Protein AF-A0A6G2V1S1-F1 (afdb_monomer)

Secondary structure (DSSP, 8-state):
---------PPPPPP------SSPPPP-PPS-----PPPS-----------------PPPPPSSS-HHHHHHHHGGGGG---SSPPSEEEE-HHHHHHHHHHTTT-----EEEE-TT--EEEEEEE-SGGGGGGHHHHHHHHHHHHHTT-SSEEEEEEEEE-TTSSEEEESSSSTTTS--EEGGGG--TTS-EEEEEE--S-SHHHHTTHHHHHHHHHHTTS-EEEE--S-GGGGGGSSS-EEEEEEEEPPSTTTTTPEEEE-STT-S-SSTT-EEEEEE-SSHHHHHHHHHHHHT-S-SEEEEEEEEE-TTPPPPPPPPTT----TTS--

Structure (mmCIF, N/CA/C/O backbone):
data_AF-A0A6G2V1S1-F1
#
_entry.id   AF-A0A6G2V1S1-F1
#
loop_
_atom_site.group_PDB
_atom_site.id
_atom_site.type_symbol
_atom_site.label_atom_id
_atom_site.label_alt_id
_atom_site.label_comp_id
_atom_site.label_asym_id
_atom_site.label_entity_id
_atom_site.label_seq_id
_atom_site.pdbx_PDB_ins_code
_atom_site.Cartn_x
_atom_site.Cartn_y
_atom_site.Cartn_z
_atom_site.occupancy
_atom_site.B_iso_or_equiv
_atom_site.auth_seq_id
_atom_site.auth_comp_id
_atom_site.auth_asym_id
_atom_site.auth_atom_id
_atom_site.pdbx_PDB_model_num
ATOM 1 N N . ASP A 1 1 ? 59.165 28.048 -35.960 1.00 33.75 1 ASP A N 1
ATOM 2 C CA . ASP A 1 1 ? 58.403 29.102 -36.643 1.00 33.75 1 ASP A CA 1
ATOM 3 C C . ASP A 1 1 ? 57.848 28.573 -37.958 1.00 33.75 1 ASP A C 1
ATOM 5 O O . ASP A 1 1 ? 58.555 27.780 -38.574 1.00 33.75 1 ASP A O 1
ATOM 9 N N . PRO A 1 2 ? 56.585 28.903 -38.292 1.00 50.34 2 PRO A N 1
ATOM 10 C CA . PRO A 1 2 ? 55.653 28.176 -39.179 1.00 50.34 2 PRO A CA 1
ATOM 11 C C . PRO A 1 2 ? 55.695 28.744 -40.622 1.00 50.34 2 PRO A C 1
ATOM 13 O O . PRO A 1 2 ? 56.451 29.680 -40.853 1.00 50.34 2 PRO A O 1
ATOM 16 N N . ASP A 1 3 ? 55.036 28.276 -41.690 1.00 41.31 3 ASP A N 1
ATOM 17 C CA . ASP A 1 3 ? 53.752 27.600 -42.011 1.00 41.31 3 ASP A CA 1
ATOM 18 C C . ASP A 1 3 ? 53.895 27.048 -43.477 1.00 41.31 3 ASP A C 1
ATOM 20 O O . ASP A 1 3 ? 54.801 27.540 -44.166 1.00 41.31 3 ASP A O 1
ATOM 24 N N . PRO A 1 4 ? 53.121 26.064 -44.013 1.00 44.97 4 PRO A N 1
ATOM 25 C CA . PRO A 1 4 ? 51.786 26.377 -44.560 1.00 44.97 4 PRO A CA 1
ATOM 26 C C . PRO A 1 4 ? 50.721 25.245 -44.493 1.00 44.97 4 PRO A C 1
ATOM 28 O O . PRO A 1 4 ? 50.943 24.103 -44.893 1.00 44.97 4 PRO A O 1
ATOM 31 N N . ASP A 1 5 ? 49.508 25.639 -44.107 1.00 43.47 5 ASP A N 1
ATOM 32 C CA . ASP A 1 5 ? 48.241 25.379 -44.821 1.00 43.47 5 ASP A CA 1
ATOM 33 C C . ASP A 1 5 ? 47.748 23.914 -44.950 1.00 43.47 5 ASP A C 1
ATOM 35 O O . ASP A 1 5 ? 47.747 23.290 -46.015 1.00 43.47 5 ASP A O 1
ATOM 39 N N . ALA A 1 6 ? 47.228 23.374 -43.841 1.00 40.34 6 ALA A N 1
ATOM 40 C CA . ALA A 1 6 ? 46.410 22.162 -43.832 1.00 40.34 6 ALA A CA 1
ATOM 41 C C . ALA A 1 6 ? 44.916 22.514 -43.959 1.00 40.34 6 ALA A C 1
ATOM 43 O O . ALA A 1 6 ? 44.256 22.868 -42.978 1.00 40.34 6 ALA A O 1
ATOM 44 N N . ARG A 1 7 ? 44.362 22.352 -45.167 1.00 41.25 7 ARG A N 1
ATOM 45 C CA . ARG A 1 7 ? 42.911 22.316 -45.404 1.00 41.25 7 ARG A CA 1
ATOM 46 C C . ARG A 1 7 ? 42.300 21.150 -44.626 1.00 41.25 7 ARG A C 1
ATOM 48 O O . ARG A 1 7 ? 42.546 19.990 -44.945 1.00 41.25 7 ARG A O 1
ATOM 55 N N . ARG A 1 8 ? 41.494 21.458 -43.612 1.00 38.97 8 ARG A N 1
ATOM 56 C CA . ARG A 1 8 ? 40.547 20.511 -43.017 1.00 38.97 8 ARG A CA 1
ATOM 57 C C . ARG A 1 8 ? 39.259 20.558 -43.829 1.00 38.97 8 ARG A C 1
ATOM 59 O O . ARG A 1 8 ? 38.572 21.573 -43.827 1.00 38.97 8 ARG A O 1
ATOM 66 N N . GLU A 1 9 ? 38.956 19.466 -44.517 1.00 36.38 9 GLU A N 1
ATOM 67 C CA . GLU A 1 9 ? 37.630 19.201 -45.071 1.00 36.38 9 GLU A CA 1
ATOM 68 C C . GLU A 1 9 ? 36.652 18.962 -43.910 1.00 36.38 9 GLU A C 1
ATOM 70 O O . GLU A 1 9 ? 36.743 17.971 -43.183 1.00 36.38 9 GLU A O 1
ATOM 75 N N . GLU A 1 10 ? 35.738 19.909 -43.705 1.00 35.75 10 GLU A N 1
ATOM 76 C CA . GLU A 1 10 ? 34.576 19.750 -42.835 1.00 35.75 10 GLU A CA 1
ATOM 77 C C . GLU A 1 10 ? 33.620 18.723 -43.451 1.00 35.75 10 GLU A C 1
ATOM 79 O O . GLU A 1 10 ? 33.062 18.915 -44.529 1.00 35.75 10 GLU A O 1
ATOM 84 N N . THR A 1 11 ? 33.430 17.608 -42.750 1.00 38.22 11 THR A N 1
ATOM 85 C CA . THR A 1 11 ? 32.366 16.645 -43.045 1.00 38.22 11 THR A CA 1
ATOM 86 C C . THR A 1 11 ? 31.034 17.228 -42.552 1.00 38.22 11 THR A C 1
ATOM 88 O O . THR A 1 11 ? 30.951 17.564 -41.367 1.00 38.22 11 THR A O 1
ATOM 91 N N . PRO A 1 12 ? 29.987 17.358 -43.388 1.00 40.88 12 PRO A N 1
ATOM 92 C CA . PRO A 1 12 ? 28.704 17.871 -42.927 1.00 40.88 12 PRO A CA 1
ATOM 93 C C . PRO A 1 12 ? 28.013 16.845 -42.018 1.00 40.88 12 PRO A C 1
ATOM 95 O O . PRO A 1 12 ? 27.969 15.648 -42.310 1.00 40.88 12 PRO A O 1
ATOM 98 N N . ALA A 1 13 ? 27.492 17.329 -40.891 1.00 41.75 13 ALA A N 1
ATOM 99 C CA . ALA A 1 13 ? 26.661 16.565 -39.968 1.00 41.75 13 ALA A CA 1
ATOM 100 C C . ALA A 1 13 ? 25.322 16.177 -40.634 1.00 41.75 13 ALA A C 1
ATOM 102 O O . ALA A 1 13 ? 24.828 16.931 -41.474 1.00 41.75 13 ALA A O 1
ATOM 103 N N . PRO A 1 14 ? 24.722 15.025 -40.282 1.00 40.19 14 PRO A N 1
ATOM 104 C CA . PRO A 1 14 ? 23.473 14.586 -40.888 1.00 40.19 14 PRO A CA 1
ATOM 105 C C . PRO A 1 14 ? 22.325 15.506 -40.464 1.00 40.19 14 PRO A C 1
ATOM 107 O O . PRO A 1 14 ? 22.161 15.808 -39.282 1.00 40.19 14 PRO A O 1
ATOM 110 N N . GLU A 1 15 ? 21.551 15.939 -41.456 1.00 39.62 15 GLU A N 1
ATOM 111 C CA . GLU A 1 15 ? 20.370 16.781 -41.307 1.00 39.62 15 GLU A CA 1
ATOM 112 C C . GLU A 1 15 ? 19.328 16.128 -40.387 1.00 39.62 15 GLU A C 1
ATOM 114 O O . GLU A 1 15 ? 19.096 14.915 -40.421 1.00 39.62 15 GLU A O 1
ATOM 119 N N . ASP A 1 16 ? 18.720 16.967 -39.548 1.00 42.69 16 ASP A N 1
ATOM 120 C CA . ASP A 1 16 ? 17.674 16.627 -38.591 1.00 42.69 16 ASP A CA 1
ATOM 121 C C . ASP A 1 16 ? 16.500 15.921 -39.283 1.00 42.69 16 ASP A C 1
ATOM 123 O O . ASP A 1 16 ? 15.632 16.535 -39.904 1.00 42.69 16 ASP A O 1
ATOM 127 N N . GLY A 1 17 ? 16.460 14.598 -39.126 1.00 36.66 17 GLY A N 1
ATOM 128 C CA . GLY A 1 17 ? 15.295 13.787 -39.433 1.00 36.66 17 GLY A CA 1
ATOM 129 C C . GLY A 1 17 ? 14.101 14.254 -38.605 1.00 36.66 17 GLY A C 1
ATOM 130 O O . GLY A 1 17 ? 14.099 14.177 -37.374 1.00 36.66 17 GLY A O 1
ATOM 131 N N . GLU A 1 18 ? 13.088 14.729 -39.319 1.00 44.00 18 GLU A N 1
ATOM 132 C CA . GLU A 1 18 ? 11.760 15.116 -38.865 1.00 44.00 18 GLU A CA 1
ATOM 133 C C . GLU A 1 18 ? 11.218 14.156 -37.787 1.00 44.00 18 GLU A C 1
ATOM 135 O O . GLU A 1 18 ? 10.763 13.040 -38.051 1.00 44.00 18 GLU A O 1
ATOM 140 N N . ARG A 1 19 ? 11.284 14.581 -36.519 1.00 40.25 19 ARG A N 1
ATOM 141 C CA . ARG A 1 19 ? 10.671 13.860 -35.398 1.00 40.25 19 ARG A CA 1
ATOM 142 C C . ARG A 1 19 ? 9.162 14.062 -35.440 1.00 40.25 19 ARG A C 1
ATOM 144 O O . ARG A 1 19 ? 8.625 14.985 -34.827 1.00 40.25 19 ARG A O 1
ATOM 151 N N . ILE A 1 20 ? 8.473 13.161 -36.133 1.00 41.34 20 ILE A N 1
ATOM 152 C CA . ILE A 1 20 ? 7.013 13.071 -36.106 1.00 41.34 20 ILE A CA 1
ATOM 153 C C . ILE A 1 20 ? 6.575 12.763 -34.667 1.00 41.34 20 ILE A C 1
ATOM 155 O O . ILE A 1 20 ? 6.818 11.684 -34.126 1.00 41.34 20 ILE A O 1
ATOM 159 N N . SER A 1 21 ? 5.941 13.743 -34.028 1.00 41.69 21 SER A N 1
ATOM 160 C CA . SER A 1 21 ? 5.408 13.626 -32.671 1.00 41.69 21 SER A CA 1
ATOM 161 C C . SER A 1 21 ? 4.031 12.958 -32.720 1.00 41.69 21 SER A C 1
ATOM 163 O O . SER A 1 21 ? 3.080 13.535 -33.235 1.00 41.69 21 SER A O 1
ATOM 165 N N . LEU A 1 22 ? 3.909 11.742 -32.179 1.00 38.47 22 LEU A N 1
ATOM 166 C CA . LEU A 1 22 ? 2.674 10.937 -32.226 1.00 38.47 22 LEU A CA 1
ATOM 167 C C . LEU A 1 22 ? 1.619 11.304 -31.158 1.00 38.47 22 LEU A C 1
ATOM 169 O O . LEU A 1 22 ? 0.623 10.598 -31.015 1.00 38.47 22 LEU A O 1
ATOM 173 N N . HIS A 1 23 ? 1.791 12.409 -30.421 1.00 35.50 23 HIS A N 1
ATOM 174 C CA . HIS A 1 23 ? 0.818 12.884 -29.428 1.00 35.50 23 HIS A CA 1
ATOM 175 C C . HIS A 1 23 ? 0.698 14.418 -29.440 1.00 35.50 23 HIS A C 1
ATOM 177 O O . HIS A 1 23 ? 1.719 15.098 -29.571 1.00 35.50 23 HIS A O 1
ATOM 183 N N . PRO A 1 24 ? -0.513 14.988 -29.265 1.00 35.56 24 PRO A N 1
ATOM 184 C CA . PRO A 1 24 ? -0.684 16.433 -29.204 1.00 35.56 24 PRO A CA 1
ATOM 185 C C . PRO A 1 24 ? -0.117 16.964 -27.881 1.00 35.56 24 PRO A C 1
ATOM 187 O O . PRO A 1 24 ? -0.567 16.585 -26.800 1.00 35.56 24 PRO A O 1
ATOM 190 N N . VAL A 1 25 ? 0.878 17.846 -27.967 1.00 37.25 25 VAL A N 1
ATOM 191 C CA . VAL A 1 25 ? 1.451 18.556 -26.815 1.00 37.25 25 VAL A CA 1
ATOM 192 C C . VAL A 1 25 ? 0.539 19.742 -26.468 1.00 37.25 25 VAL A C 1
ATOM 194 O O . VAL A 1 25 ? 0.347 20.611 -27.320 1.00 37.25 25 VAL A O 1
ATOM 197 N N . PRO A 1 26 ? -0.021 19.843 -25.247 1.00 42.00 26 PRO A N 1
ATOM 198 C CA . PRO A 1 26 ? -0.739 21.042 -24.824 1.00 42.00 26 PRO A CA 1
ATOM 199 C C . PRO A 1 26 ? 0.244 22.207 -24.653 1.00 42.00 26 PRO A C 1
ATOM 201 O O . PRO A 1 26 ? 1.252 22.080 -23.953 1.00 42.00 26 PRO A O 1
ATOM 204 N N . GLY A 1 27 ? -0.047 23.344 -25.289 1.00 37.09 27 GLY A N 1
ATOM 205 C CA . GLY A 1 27 ? 0.778 24.548 -25.222 1.00 37.09 27 GLY A CA 1
ATOM 206 C C . GLY A 1 27 ? 0.942 25.053 -23.786 1.00 37.09 27 GLY A C 1
ATOM 207 O O . GLY A 1 27 ? -0.028 25.419 -23.129 1.00 37.09 27 GLY A O 1
ATOM 208 N N . ARG A 1 28 ? 2.186 25.084 -23.298 1.00 37.12 28 ARG A N 1
ATOM 209 C CA . ARG A 1 28 ? 2.555 25.777 -22.059 1.00 37.12 28 ARG A CA 1
ATOM 210 C C . ARG A 1 28 ? 2.630 27.278 -22.337 1.00 37.12 28 ARG A C 1
ATOM 212 O O . ARG A 1 28 ? 3.528 27.730 -23.042 1.00 37.12 28 ARG A O 1
ATOM 219 N N . THR A 1 29 ? 1.718 28.047 -21.755 1.00 37.34 29 THR A N 1
ATOM 220 C CA . THR A 1 29 ? 1.853 29.499 -21.600 1.00 37.34 29 THR A CA 1
ATOM 221 C C . THR A 1 29 ? 3.065 29.805 -20.714 1.00 37.34 29 THR A C 1
ATOM 223 O O . THR A 1 29 ? 3.200 29.275 -19.611 1.00 37.34 29 THR A O 1
ATOM 226 N N . ARG A 1 30 ? 3.984 30.640 -21.216 1.00 32.81 30 ARG A N 1
ATOM 227 C CA . ARG A 1 30 ? 5.080 31.220 -20.424 1.00 32.81 30 ARG A CA 1
ATOM 228 C C . ARG A 1 30 ? 4.511 32.295 -19.484 1.00 32.81 30 ARG A C 1
ATOM 230 O O . ARG A 1 30 ? 3.662 33.064 -19.926 1.00 32.81 30 ARG A O 1
ATOM 237 N N . PRO A 1 31 ? 4.975 32.393 -18.228 1.00 33.44 31 PRO A N 1
ATOM 238 C CA . PRO A 1 31 ? 4.603 33.483 -17.337 1.00 33.44 31 PRO A CA 1
ATOM 239 C C . PRO A 1 31 ? 5.474 34.712 -17.626 1.00 33.44 31 PRO A C 1
ATOM 241 O O . PRO A 1 31 ? 6.696 34.643 -17.498 1.00 33.44 31 PRO A O 1
ATOM 244 N N . GLY A 1 32 ? 4.843 35.820 -18.016 1.00 38.88 32 GLY A N 1
ATOM 245 C CA . GLY A 1 32 ? 5.506 37.110 -18.208 1.00 38.88 32 GLY A CA 1
ATOM 246 C C . GLY A 1 32 ? 4.882 37.961 -19.310 1.00 38.88 32 GLY A C 1
ATOM 247 O O . GLY A 1 32 ? 5.537 38.186 -20.317 1.00 38.88 32 GLY A O 1
ATOM 248 N N . ASP A 1 33 ? 3.643 38.418 -19.123 1.00 33.59 33 ASP A N 1
ATOM 249 C CA . ASP A 1 33 ? 3.146 39.656 -19.745 1.00 33.59 33 ASP A CA 1
ATOM 250 C C . ASP A 1 33 ? 1.971 40.192 -18.898 1.00 33.59 33 ASP A C 1
ATOM 252 O O . ASP A 1 33 ? 1.190 39.374 -18.394 1.00 33.59 33 ASP A O 1
ATOM 256 N N . PRO A 1 34 ? 1.875 41.506 -18.620 1.00 41.06 34 PRO A N 1
ATOM 257 C CA . PRO A 1 34 ? 0.991 42.033 -17.595 1.00 41.06 34 PRO A CA 1
ATOM 258 C C . PRO A 1 34 ? -0.460 42.159 -18.070 1.00 41.06 34 PRO A C 1
ATOM 260 O O . PRO A 1 34 ? -0.774 42.522 -19.201 1.00 41.06 34 PRO A O 1
ATOM 263 N N . ASP A 1 35 ? -1.328 41.872 -17.113 1.00 38.28 35 ASP A N 1
ATOM 264 C CA . ASP A 1 35 ? -2.782 41.905 -17.136 1.00 38.28 35 ASP A CA 1
ATOM 265 C C . ASP A 1 35 ? -3.319 43.282 -17.578 1.00 38.28 35 ASP A C 1
ATOM 267 O O . ASP A 1 35 ? -3.090 44.293 -16.912 1.00 38.28 35 ASP A O 1
ATOM 271 N N . THR A 1 36 ? -4.054 43.333 -18.692 1.00 36.25 36 THR A N 1
ATOM 272 C CA . THR A 1 36 ? -4.941 44.463 -19.012 1.00 36.25 36 THR A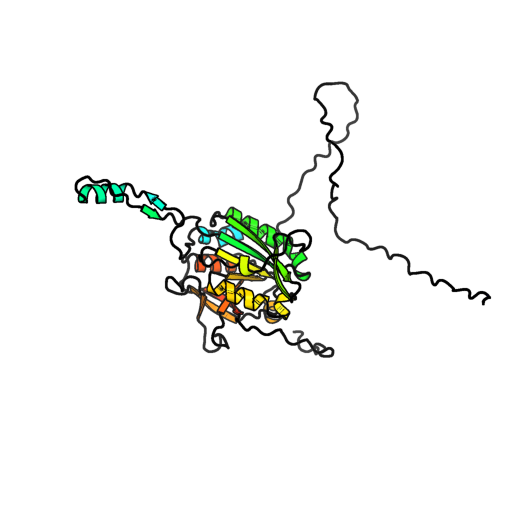 CA 1
ATOM 273 C C . THR A 1 36 ? -6.370 43.942 -19.004 1.00 36.25 36 THR A C 1
ATOM 275 O O . THR A 1 36 ? -6.850 43.373 -19.984 1.00 36.25 36 THR A O 1
ATOM 278 N N . ALA A 1 37 ? -7.050 44.121 -17.875 1.00 45.59 37 ALA A N 1
ATOM 279 C CA . ALA A 1 37 ? -8.487 43.916 -17.776 1.00 45.59 37 ALA A CA 1
ATOM 280 C C . ALA A 1 37 ? -9.226 44.949 -18.651 1.00 45.59 37 ALA A C 1
ATOM 282 O O . ALA A 1 37 ? -8.919 46.140 -18.545 1.00 45.59 37 ALA A O 1
ATOM 283 N N . PRO A 1 38 ? -10.216 44.562 -19.477 1.00 42.12 38 PRO A N 1
ATOM 284 C CA . PRO A 1 38 ? -11.126 45.522 -20.076 1.00 42.12 38 PRO A CA 1
ATOM 285 C C . PRO A 1 38 ? -12.374 45.715 -19.199 1.00 42.12 38 PRO A C 1
ATOM 287 O O . PRO A 1 38 ? -13.086 44.767 -18.863 1.00 42.12 38 PRO A O 1
ATOM 290 N N . ASP A 1 39 ? -12.612 46.978 -18.847 1.00 35.25 39 ASP A N 1
ATOM 291 C CA . ASP A 1 39 ? -13.818 47.537 -18.227 1.00 35.25 39 ASP A CA 1
ATOM 292 C C . ASP A 1 39 ? -15.060 47.352 -19.138 1.00 35.25 39 ASP A C 1
ATOM 294 O O . ASP A 1 39 ? -14.924 47.433 -20.366 1.00 35.25 39 ASP A O 1
ATOM 298 N N . PRO A 1 40 ? -16.279 47.100 -18.614 1.00 46.97 40 PRO A N 1
ATOM 299 C CA . PRO A 1 40 ? -17.420 46.719 -19.428 1.00 46.97 40 PRO A CA 1
ATOM 300 C C . PRO A 1 40 ? -18.368 47.903 -19.639 1.00 46.97 40 PRO A C 1
ATOM 302 O O . PRO A 1 40 ? -19.363 48.008 -18.940 1.00 46.97 40 PRO A O 1
ATOM 305 N N . THR A 1 41 ? -18.144 48.765 -20.633 1.00 45.06 41 THR A N 1
ATOM 306 C CA . THR A 1 41 ? -19.236 49.556 -21.243 1.00 45.06 41 THR A CA 1
ATOM 307 C C . THR A 1 41 ? -18.860 50.033 -22.647 1.00 45.06 41 THR A C 1
ATOM 309 O O . THR A 1 41 ? -17.842 50.684 -22.849 1.00 45.06 41 THR A O 1
ATOM 312 N N . GLY A 1 42 ? -19.705 49.740 -23.642 1.00 33.16 42 GLY A N 1
ATOM 313 C CA . GLY A 1 42 ? -19.542 50.301 -24.986 1.00 33.16 42 GLY A CA 1
ATOM 314 C C . GLY A 1 42 ? -20.167 49.466 -26.095 1.00 33.16 42 GLY A C 1
ATOM 315 O O . GLY A 1 42 ? -19.474 48.792 -26.847 1.00 33.16 42 GLY A O 1
ATOM 316 N N . VAL A 1 43 ? -21.491 49.530 -26.220 1.00 44.91 43 VAL A N 1
ATOM 317 C CA . VAL A 1 43 ? -22.224 49.062 -27.405 1.00 44.91 43 VAL A CA 1
ATOM 318 C C . VAL A 1 43 ? -21.751 49.847 -28.634 1.00 44.91 43 VAL A C 1
ATOM 320 O O . VAL A 1 43 ? -21.740 51.073 -28.569 1.00 44.91 43 VAL A O 1
ATOM 323 N N . ARG A 1 44 ? -21.436 49.168 -29.750 1.00 36.97 44 ARG A N 1
ATOM 324 C CA . ARG A 1 44 ? -21.813 49.564 -31.129 1.00 36.97 44 ARG A CA 1
ATOM 325 C C . ARG A 1 44 ? -21.456 48.480 -32.164 1.00 36.97 44 ARG A C 1
ATOM 327 O O . ARG A 1 44 ? -20.295 48.200 -32.420 1.00 36.97 44 ARG A O 1
ATOM 334 N N . SER A 1 45 ? -22.525 47.927 -32.738 1.00 44.03 45 SER A N 1
ATOM 335 C CA . SER A 1 45 ? -22.736 47.367 -34.083 1.00 44.03 45 SER A CA 1
ATOM 336 C C . SER A 1 45 ? -21.533 47.054 -34.987 1.00 44.03 45 SER A C 1
ATOM 338 O O . SER A 1 45 ? -20.857 47.950 -35.482 1.00 44.03 45 SER A O 1
ATOM 340 N N . GLY A 1 46 ? -21.437 45.779 -35.363 1.00 35.34 46 GLY A N 1
ATOM 341 C CA . GLY A 1 46 ? -20.755 45.288 -36.557 1.00 35.34 46 GLY A CA 1
ATOM 342 C C . GLY A 1 46 ? -21.123 43.822 -36.746 1.00 35.34 46 GLY A C 1
ATOM 343 O O . GLY A 1 46 ? -20.655 42.971 -35.996 1.00 35.34 46 GLY A O 1
ATOM 344 N N . ALA A 1 47 ? -22.039 43.543 -37.672 1.00 47.72 47 ALA A N 1
ATOM 345 C CA . ALA A 1 47 ? -22.447 42.191 -38.010 1.00 47.72 47 ALA A CA 1
ATOM 346 C C . ALA A 1 47 ? -21.260 41.443 -38.623 1.00 47.72 47 ALA A C 1
ATOM 348 O O . ALA A 1 47 ? -20.902 41.677 -39.770 1.00 47.72 47 ALA A O 1
ATOM 349 N N . ASP A 1 48 ? -20.680 40.540 -37.847 1.00 39.47 48 ASP A N 1
ATOM 350 C CA . ASP A 1 48 ? -19.927 39.417 -38.373 1.00 39.47 48 ASP A CA 1
ATOM 351 C C . ASP A 1 48 ? -20.234 38.242 -37.451 1.00 39.47 48 ASP A C 1
ATOM 353 O O . ASP A 1 48 ? -19.877 38.242 -36.270 1.00 39.47 48 ASP A O 1
ATOM 357 N N . ALA A 1 49 ? -20.995 37.275 -37.962 1.00 48.72 49 ALA A N 1
ATOM 358 C CA . ALA A 1 49 ? -21.349 36.057 -37.250 1.00 48.72 49 ALA A CA 1
ATOM 359 C C . ALA A 1 49 ? -20.100 35.174 -37.109 1.00 48.72 49 ALA A C 1
ATOM 361 O O . ALA A 1 49 ? -19.980 34.115 -37.721 1.00 48.72 49 ALA A O 1
ATOM 362 N N . ARG A 1 50 ? -19.138 35.612 -36.294 1.00 48.59 50 ARG A N 1
ATOM 363 C CA . ARG A 1 50 ? -18.085 34.743 -35.785 1.00 48.59 50 ARG A CA 1
ATOM 364 C C . ARG A 1 50 ? -18.757 33.804 -34.805 1.00 48.59 50 ARG A C 1
ATOM 366 O O . ARG A 1 50 ? -19.108 34.206 -33.699 1.00 48.59 50 ARG A O 1
ATOM 373 N N . ALA A 1 51 ? -18.970 32.568 -35.247 1.00 54.09 51 ALA A N 1
ATOM 374 C CA . ALA A 1 51 ? -19.345 31.469 -34.378 1.00 54.09 51 ALA A CA 1
ATOM 375 C C . ALA A 1 51 ? -18.425 31.506 -33.151 1.00 54.09 51 ALA A C 1
ATOM 377 O O . ALA A 1 51 ? -17.221 31.271 -33.258 1.00 54.09 51 ALA A O 1
ATOM 378 N N . ALA A 1 52 ? -18.983 31.894 -32.004 1.00 58.31 52 ALA A N 1
ATOM 379 C CA . ALA A 1 52 ? -18.278 31.870 -30.740 1.00 58.31 52 ALA A CA 1
ATOM 380 C C . ALA A 1 52 ? -17.980 30.400 -30.443 1.00 58.31 52 ALA A C 1
ATOM 382 O O . ALA A 1 52 ? -18.863 29.645 -30.035 1.00 58.31 52 ALA A O 1
ATOM 383 N N . VAL A 1 53 ? -16.753 29.969 -30.737 1.00 55.22 53 VAL A N 1
ATOM 384 C CA . VAL A 1 53 ? -16.285 28.626 -30.407 1.00 55.22 53 VAL A CA 1
ATOM 385 C C . VAL A 1 53 ? -16.150 28.587 -28.894 1.00 55.22 53 VAL A C 1
ATOM 387 O O . VAL A 1 53 ? -15.157 29.038 -28.331 1.00 55.22 53 VAL A O 1
ATOM 390 N N . LEU A 1 54 ? -17.199 28.110 -28.228 1.00 62.25 54 LEU A N 1
ATOM 391 C CA . LEU A 1 54 ? -17.174 27.845 -26.802 1.00 62.25 54 LEU A CA 1
ATOM 392 C C . LEU A 1 54 ? -16.293 26.602 -26.594 1.00 62.25 54 LEU A C 1
ATOM 394 O O . LEU A 1 54 ? -16.648 25.534 -27.102 1.00 62.25 54 LEU A O 1
ATOM 398 N N . PRO A 1 55 ? -15.146 26.697 -25.900 1.00 57.25 55 PRO A N 1
ATOM 399 C CA . PRO A 1 55 ? -14.312 25.534 -25.637 1.00 57.25 55 PRO A CA 1
ATOM 400 C C . PRO A 1 55 ? -15.060 24.591 -24.687 1.00 57.25 55 PRO A C 1
ATOM 402 O O . PRO A 1 55 ? -15.065 24.765 -23.470 1.00 57.25 55 PRO A O 1
ATOM 405 N N . LEU A 1 56 ? -15.730 23.590 -25.256 1.00 54.81 56 LEU A N 1
ATOM 406 C CA . LEU A 1 56 ? -16.341 22.497 -24.514 1.00 54.81 56 LEU A CA 1
ATOM 407 C C . LEU A 1 56 ? -15.245 21.486 -24.175 1.00 54.81 56 LEU A C 1
ATOM 409 O O . LEU A 1 56 ? -14.834 20.684 -25.012 1.00 54.81 56 LEU A O 1
ATOM 413 N N . GLY A 1 57 ? -14.748 21.540 -22.940 1.00 51.53 57 GLY A N 1
ATOM 414 C CA . GLY A 1 57 ? -13.856 20.514 -22.413 1.00 51.53 57 GLY A CA 1
ATOM 415 C C . GLY A 1 57 ? -14.611 19.196 -22.264 1.00 51.53 57 GLY A C 1
ATOM 416 O O . GLY A 1 57 ? -15.351 19.014 -21.300 1.00 51.53 57 GLY A O 1
ATOM 417 N N . VAL A 1 58 ? -14.442 18.280 -23.217 1.00 49.31 58 VAL A N 1
ATOM 418 C CA . VAL A 1 58 ? -14.941 16.907 -23.083 1.00 49.31 58 VAL A CA 1
ATOM 419 C C . VAL A 1 58 ? -14.039 16.183 -22.079 1.00 49.31 58 VAL A C 1
ATOM 421 O O . VAL A 1 58 ? -12.822 16.157 -22.284 1.00 49.31 58 VAL A O 1
ATOM 424 N N . PRO A 1 59 ? -14.585 15.609 -20.990 1.00 57.81 59 PRO A N 1
ATOM 425 C CA . PRO A 1 59 ? -13.793 14.814 -20.064 1.00 57.81 59 PRO A CA 1
ATOM 426 C C . PRO A 1 59 ? -13.084 13.689 -20.820 1.00 57.81 59 PRO A C 1
ATOM 428 O O . PRO A 1 59 ? -13.722 12.939 -21.561 1.00 57.81 59 PRO A O 1
ATOM 431 N N . ALA A 1 60 ? -11.767 13.577 -20.641 1.00 58.97 60 ALA A N 1
ATOM 432 C CA . ALA A 1 60 ? -11.016 12.452 -21.178 1.00 58.97 60 ALA A CA 1
ATOM 433 C C . ALA A 1 60 ? -11.616 11.137 -20.654 1.00 58.97 60 ALA A C 1
ATOM 435 O O . ALA A 1 60 ? -12.041 11.060 -19.497 1.00 58.97 60 ALA A O 1
ATOM 436 N N . ALA A 1 61 ? -11.678 10.118 -21.513 1.00 59.09 61 ALA A N 1
ATOM 437 C CA . ALA A 1 61 ? -12.198 8.815 -21.123 1.00 59.09 61 ALA A CA 1
ATOM 438 C C . ALA A 1 61 ? -11.361 8.241 -19.962 1.00 59.09 61 ALA A C 1
ATOM 440 O O . ALA A 1 61 ? -10.130 8.320 -20.022 1.00 59.09 61 ALA A O 1
ATOM 441 N N . PRO A 1 62 ? -12.001 7.679 -18.919 1.00 61.31 62 PRO A N 1
ATOM 442 C CA . PRO A 1 62 ? -11.281 7.119 -17.785 1.00 61.31 62 PRO A CA 1
ATOM 443 C C . PRO A 1 62 ? -10.422 5.926 -18.221 1.00 61.31 62 PRO A C 1
ATOM 445 O O . PRO A 1 62 ? -10.869 5.081 -18.999 1.00 61.31 62 PRO A O 1
ATOM 448 N N . VAL A 1 63 ? -9.195 5.857 -17.707 1.00 72.31 63 VAL A N 1
ATOM 449 C CA . VAL A 1 63 ? -8.234 4.772 -17.956 1.00 72.31 63 VAL A CA 1
ATOM 450 C C . VAL A 1 63 ? -8.553 3.558 -17.092 1.00 72.31 63 VAL A C 1
ATOM 452 O O . VAL A 1 63 ? -8.385 2.417 -17.530 1.00 72.31 63 VAL A O 1
ATOM 455 N N . LEU A 1 64 ? -9.033 3.778 -15.868 1.00 72.00 64 LEU A N 1
ATOM 456 C CA . LEU A 1 64 ? -9.487 2.702 -15.008 1.00 72.00 64 LEU A CA 1
ATOM 457 C C . LEU A 1 64 ? -10.858 2.184 -15.469 1.00 72.00 64 LEU A C 1
ATOM 459 O O . LEU A 1 64 ? -11.806 2.965 -15.609 1.00 72.00 64 LEU A O 1
ATOM 463 N N . PRO A 1 65 ? -11.013 0.859 -15.639 1.00 66.31 65 PRO A N 1
ATOM 464 C CA . PRO A 1 65 ? -12.309 0.282 -15.949 1.00 66.31 65 PRO A CA 1
ATOM 465 C C . PRO A 1 65 ? -13.273 0.551 -14.785 1.00 66.31 65 PRO A C 1
ATOM 467 O O . PRO A 1 65 ? -12.971 0.262 -13.629 1.00 66.31 65 PRO A O 1
ATOM 470 N N . ALA A 1 66 ? -14.433 1.127 -15.103 1.00 77.12 66 ALA A N 1
ATOM 471 C CA . ALA A 1 66 ? -15.537 1.366 -14.172 1.00 77.12 66 ALA A CA 1
ATOM 472 C C . ALA A 1 66 ? -15.134 2.084 -12.853 1.00 77.12 66 ALA A C 1
ATOM 474 O O . ALA A 1 66 ? -15.206 1.508 -11.762 1.00 77.12 66 ALA A O 1
ATOM 475 N N . PRO A 1 67 ? -14.804 3.392 -12.885 1.00 81.00 67 PRO A N 1
ATOM 476 C CA . PRO A 1 67 ? -14.354 4.142 -11.700 1.00 81.00 67 PRO A CA 1
ATOM 477 C C . PRO A 1 67 ? -15.364 4.147 -10.534 1.00 81.00 67 PRO A C 1
ATOM 479 O O . PRO A 1 67 ? -14.990 4.226 -9.357 1.00 81.00 67 PRO A O 1
ATOM 482 N N . LEU A 1 68 ? -16.663 4.023 -10.830 1.00 86.12 68 LEU A N 1
ATOM 483 C CA . LEU A 1 68 ? -17.710 3.882 -9.812 1.00 86.12 68 LEU A CA 1
ATOM 484 C C . LEU A 1 68 ? -17.634 2.539 -9.076 1.00 86.12 68 LEU A C 1
ATOM 486 O O . LEU A 1 68 ? -17.863 2.496 -7.865 1.00 86.12 68 LEU A O 1
ATOM 490 N N . GLU A 1 69 ? -17.305 1.456 -9.777 1.00 90.06 69 GLU A N 1
ATOM 491 C CA . GLU A 1 69 ? -17.123 0.134 -9.177 1.00 90.06 69 GLU A CA 1
ATOM 492 C C . GLU A 1 69 ? -15.889 0.119 -8.284 1.00 90.06 69 GLU A C 1
ATOM 494 O O . GLU A 1 69 ? -15.978 -0.337 -7.148 1.00 90.06 69 GLU A O 1
ATOM 499 N N . LEU A 1 70 ? -14.790 0.740 -8.720 1.00 90.25 70 LEU A N 1
ATOM 500 C CA . LEU A 1 70 ? -13.592 0.924 -7.895 1.00 90.25 70 LEU A CA 1
ATOM 501 C C . LEU A 1 70 ? -13.873 1.739 -6.625 1.00 90.25 70 LEU A C 1
ATOM 503 O O . LEU A 1 70 ? -13.455 1.370 -5.526 1.00 90.25 70 LEU A O 1
ATOM 507 N N . THR A 1 71 ? -14.652 2.816 -6.743 1.00 92.19 71 THR A N 1
ATOM 508 C CA . THR A 1 71 ? -15.071 3.617 -5.581 1.00 92.19 71 THR A CA 1
ATOM 509 C C . THR A 1 71 ? -15.910 2.783 -4.605 1.00 92.19 71 THR A C 1
ATOM 511 O O . THR A 1 71 ? -15.737 2.875 -3.386 1.00 92.19 71 THR A O 1
ATOM 514 N N . AR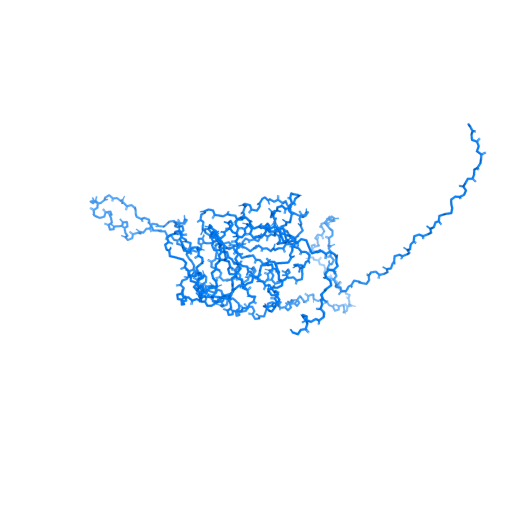G A 1 72 ? -16.824 1.944 -5.113 1.00 92.44 72 ARG A N 1
ATOM 515 C CA . ARG A 1 72 ? -17.622 1.023 -4.284 1.00 92.44 72 ARG A CA 1
ATOM 516 C C . ARG A 1 72 ? -16.752 -0.057 -3.643 1.00 92.44 72 ARG A C 1
ATOM 518 O O . ARG A 1 72 ? -16.928 -0.323 -2.455 1.00 92.44 72 ARG A O 1
ATOM 525 N N . ALA A 1 73 ? -15.804 -0.614 -4.391 1.00 93.44 73 ALA A N 1
ATOM 526 C CA . ALA A 1 73 ? -14.851 -1.617 -3.931 1.00 93.44 73 ALA A CA 1
ATOM 527 C C . ALA A 1 73 ? -14.021 -1.113 -2.745 1.00 93.44 73 ALA A C 1
ATOM 529 O O . ALA A 1 73 ? -13.844 -1.836 -1.770 1.00 93.44 73 ALA A O 1
ATOM 530 N N . LEU A 1 74 ? -13.589 0.149 -2.775 1.00 94.44 74 LEU A N 1
ATOM 531 C CA . LEU A 1 74 ? -12.765 0.750 -1.724 1.00 94.44 74 LEU A CA 1
ATOM 532 C C . LEU A 1 74 ? -13.564 1.342 -0.548 1.00 94.44 74 LEU A C 1
ATOM 534 O O . LEU A 1 74 ? -12.986 1.625 0.503 1.00 94.44 74 LEU A O 1
ATOM 538 N N . ARG A 1 75 ? -14.895 1.474 -0.656 1.00 93.00 75 ARG A N 1
ATOM 539 C CA . ARG A 1 75 ? -15.768 1.993 0.418 1.00 93.00 75 ARG A CA 1
ATOM 540 C C . ARG A 1 75 ? -15.582 1.312 1.790 1.00 93.00 75 ARG A C 1
ATOM 542 O O . ARG A 1 75 ? -15.664 2.030 2.790 1.00 93.00 75 ARG A O 1
ATOM 549 N N . PRO A 1 76 ? -15.308 -0.007 1.907 1.00 92.62 76 PRO A N 1
ATOM 550 C CA . PRO A 1 76 ? -15.037 -0.644 3.197 1.00 92.62 76 PRO A CA 1
ATOM 551 C C . PRO A 1 76 ? -13.928 0.038 4.014 1.00 92.62 76 PRO A C 1
ATOM 553 O O . PRO A 1 76 ? -13.997 0.036 5.243 1.00 92.62 76 PRO A O 1
ATOM 556 N N . LEU A 1 77 ? -12.969 0.717 3.368 1.00 91.19 77 LEU A N 1
ATOM 557 C CA . LEU A 1 77 ? -11.909 1.474 4.047 1.00 91.19 77 LEU A CA 1
ATOM 558 C C . LEU A 1 77 ? -12.435 2.603 4.943 1.00 91.19 77 LEU A C 1
ATOM 560 O O . LEU A 1 77 ? -11.742 3.000 5.869 1.00 91.19 77 LEU A O 1
ATOM 564 N N . GLN A 1 78 ? -13.673 3.078 4.772 1.00 90.50 78 GLN A N 1
ATOM 565 C CA . GLN A 1 78 ? -14.285 4.035 5.711 1.00 90.50 78 GLN A CA 1
ATOM 566 C C . GLN A 1 78 ? -14.390 3.484 7.147 1.00 90.50 78 GLN A C 1
ATOM 568 O O . GLN A 1 78 ? -14.477 4.247 8.115 1.00 90.50 78 GLN A O 1
ATOM 573 N N . ARG A 1 79 ? -14.388 2.152 7.292 1.00 87.94 79 ARG A N 1
ATOM 574 C CA . ARG A 1 79 ? -14.368 1.447 8.579 1.00 87.94 79 ARG A CA 1
ATOM 575 C C . ARG A 1 79 ? -12.955 1.112 9.054 1.00 87.94 79 ARG A C 1
ATOM 577 O O . ARG A 1 79 ? -12.817 0.600 10.159 1.00 87.94 79 ARG A O 1
ATOM 584 N N . TYR A 1 80 ? -11.919 1.425 8.272 1.00 86.38 80 TYR A N 1
ATOM 585 C CA . TYR A 1 80 ? -10.534 1.248 8.692 1.00 86.38 80 TYR A CA 1
ATOM 586 C C . TYR A 1 80 ? -10.248 2.053 9.966 1.00 86.38 80 TYR A C 1
ATOM 588 O O . TYR A 1 80 ? -10.701 3.192 10.157 1.00 86.38 80 TYR A O 1
ATOM 596 N N . ARG A 1 81 ? -9.508 1.419 10.872 1.00 82.38 81 ARG A N 1
ATOM 597 C CA . ARG A 1 81 ? -9.119 1.974 12.163 1.00 82.38 81 ARG A CA 1
ATOM 598 C C . ARG A 1 81 ? -7.624 1.727 12.345 1.00 82.38 81 ARG A C 1
ATOM 600 O O . ARG A 1 81 ? -7.236 0.560 12.435 1.00 82.38 81 ARG A O 1
ATOM 607 N N . PRO A 1 82 ? -6.804 2.793 12.411 1.00 80.50 82 PRO A N 1
ATOM 608 C CA . PRO A 1 82 ? -5.417 2.665 12.822 1.00 80.50 82 PRO A CA 1
ATOM 609 C C . PRO A 1 82 ? -5.325 1.980 14.180 1.00 80.50 82 PRO A C 1
ATOM 611 O O . PRO A 1 82 ? -6.185 2.184 15.044 1.00 80.50 82 PRO A O 1
ATOM 614 N N . VAL A 1 83 ? -4.255 1.216 14.374 1.00 75.69 83 VAL A N 1
ATOM 615 C CA . VAL A 1 83 ? -3.930 0.610 15.672 1.00 75.69 83 VAL A CA 1
ATOM 616 C C . VAL A 1 83 ? -3.742 1.688 16.737 1.00 75.69 83 VAL A C 1
ATOM 618 O O . VAL A 1 83 ? -4.200 1.541 17.870 1.00 75.69 83 VAL A O 1
ATOM 621 N N . SER A 1 84 ? -3.085 2.782 16.364 1.00 77.31 84 SER A N 1
ATOM 622 C CA . SER A 1 84 ? -2.666 3.822 17.295 1.00 77.31 84 SER A CA 1
ATOM 623 C C . SER A 1 84 ? -3.811 4.507 18.027 1.00 77.31 84 SER A C 1
ATOM 625 O O . SER A 1 84 ? -4.966 4.514 17.586 1.00 77.31 84 SER A O 1
ATOM 627 N N . ALA A 1 85 ? -3.466 5.100 19.174 1.00 76.50 85 ALA A N 1
ATOM 628 C CA . ALA A 1 85 ? -4.395 5.867 19.996 1.00 76.50 85 ALA A CA 1
ATOM 629 C C . ALA A 1 85 ? -5.105 6.948 19.157 1.00 76.50 85 ALA A C 1
ATOM 631 O O . ALA A 1 85 ? -4.518 7.448 18.208 1.00 76.50 85 ALA A O 1
ATOM 632 N N . PRO A 1 86 ? -6.351 7.335 19.431 1.00 80.19 86 PRO A N 1
ATOM 633 C CA . PRO A 1 86 ? -7.036 8.3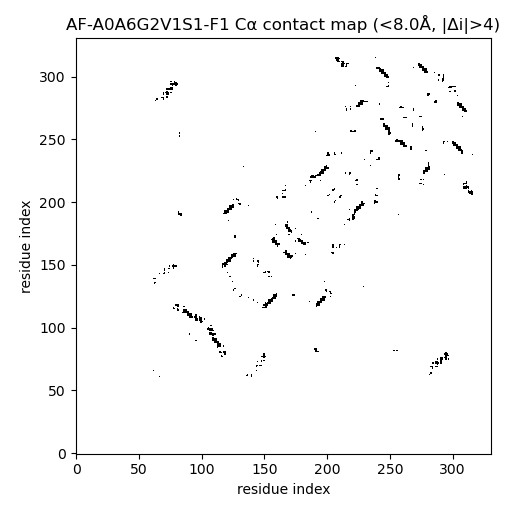32 18.601 1.00 80.19 86 PRO A CA 1
ATOM 634 C C . PRO A 1 86 ? -6.337 9.701 18.672 1.00 80.19 86 PRO A C 1
ATOM 636 O O . PRO A 1 86 ? -5.880 10.079 19.748 1.00 80.19 86 PRO A O 1
ATOM 639 N N . LEU A 1 87 ? -6.220 10.433 17.553 1.00 80.06 87 LEU A N 1
ATOM 640 C CA . LEU A 1 87 ? -5.581 11.769 17.564 1.00 80.06 87 LEU A CA 1
ATOM 641 C C . LEU A 1 87 ? -6.462 12.808 18.245 1.00 80.06 87 LEU A C 1
ATOM 643 O O . LEU A 1 87 ? -5.983 13.667 18.980 1.00 80.06 87 LEU A O 1
ATOM 647 N N . ARG A 1 88 ? -7.760 12.738 17.960 1.00 81.88 88 ARG A N 1
ATOM 648 C CA . ARG A 1 88 ? -8.748 13.640 18.528 1.00 81.88 88 ARG A CA 1
ATOM 649 C C . ARG A 1 88 ? -9.441 12.949 19.687 1.00 81.88 88 ARG A C 1
ATOM 651 O O . ARG A 1 88 ? -9.952 11.838 19.547 1.00 81.88 88 ARG A O 1
ATOM 658 N N . GLN A 1 89 ? -9.516 13.642 20.811 1.00 87.12 89 GLN A N 1
ATOM 659 C CA . GLN A 1 89 ? -10.347 13.256 21.939 1.00 87.12 89 GLN A CA 1
ATOM 660 C C . GLN A 1 89 ? -11.491 14.256 22.084 1.00 87.12 89 GLN A C 1
ATOM 662 O O . GLN A 1 89 ? -11.338 15.440 21.789 1.00 87.12 89 GLN A O 1
ATOM 667 N N . VAL A 1 90 ? -12.660 13.760 22.469 1.00 90.88 90 VAL A N 1
ATOM 668 C CA . VAL A 1 90 ? -13.847 14.569 22.748 1.00 90.88 90 VAL A CA 1
ATOM 669 C C . VAL A 1 90 ? -14.331 14.203 24.141 1.00 90.88 90 VAL A C 1
ATOM 671 O O . VAL A 1 90 ? -14.212 13.043 24.549 1.00 90.88 90 VAL A O 1
ATOM 674 N N . LEU A 1 91 ? -14.834 15.196 24.872 1.00 93.19 91 LEU A N 1
ATOM 675 C CA . LEU A 1 91 ? -15.431 14.982 26.180 1.00 93.19 91 LEU A CA 1
ATOM 676 C C . LEU A 1 91 ? -16.621 14.027 26.033 1.00 93.19 91 LEU A C 1
ATOM 678 O O . LEU A 1 91 ? -17.513 14.236 25.212 1.00 93.19 91 LEU A O 1
ATOM 682 N N . ASP A 1 92 ? -16.603 12.946 26.794 1.00 93.50 92 ASP A N 1
ATOM 683 C CA . ASP A 1 92 ? -17.754 12.080 26.967 1.00 93.50 92 ASP A CA 1
ATOM 684 C C . ASP A 1 92 ? -18.605 12.693 28.075 1.00 93.50 92 ASP A C 1
ATOM 686 O O . ASP A 1 92 ? -18.331 12.510 29.260 1.00 93.50 92 ASP A O 1
ATOM 690 N N . GLU A 1 93 ? -19.574 13.516 27.680 1.00 95.88 93 GLU A N 1
ATOM 691 C CA . GLU A 1 93 ? -20.433 14.262 28.604 1.00 95.88 93 GLU A CA 1
ATOM 692 C C . GLU A 1 93 ? -21.155 13.324 29.576 1.00 95.88 93 GLU A C 1
ATOM 694 O O . GLU A 1 93 ? -21.168 13.577 30.779 1.00 95.88 93 GLU A O 1
ATOM 699 N N . SER A 1 94 ? -21.671 12.195 29.080 1.00 95.69 94 SER A N 1
ATOM 700 C CA . SER A 1 94 ? -22.363 11.198 29.897 1.00 95.69 94 SER A CA 1
ATOM 701 C C . SER A 1 94 ? -21.419 10.538 30.901 1.00 95.69 94 SER A C 1
ATOM 703 O O . SER A 1 94 ? -21.715 10.511 32.094 1.00 95.69 94 SER A O 1
ATOM 705 N N . ALA A 1 95 ? -20.250 10.062 30.460 1.00 94.38 95 ALA A N 1
ATOM 706 C CA . ALA A 1 95 ? -19.280 9.448 31.368 1.00 94.38 95 ALA A CA 1
ATOM 707 C C . ALA A 1 95 ? -18.668 10.462 32.351 1.00 94.38 95 ALA A C 1
ATOM 709 O O . ALA A 1 95 ? -18.338 10.109 33.484 1.00 94.38 95 ALA A O 1
ATOM 710 N N . THR A 1 96 ? -18.539 11.724 31.935 1.00 95.38 96 THR A N 1
ATOM 711 C CA . THR A 1 96 ? -18.112 12.837 32.790 1.00 95.38 96 THR A CA 1
ATOM 712 C C . THR A 1 96 ? -19.142 13.102 33.878 1.00 95.38 96 THR A C 1
ATOM 714 O O . THR A 1 96 ? -18.768 13.166 35.047 1.00 95.38 96 THR A O 1
ATOM 717 N N . ALA A 1 97 ? -20.428 13.207 33.533 1.00 95.06 97 ALA A N 1
ATOM 718 C CA . ALA A 1 97 ? -21.504 13.403 34.502 1.00 95.06 97 ALA A CA 1
ATOM 719 C C . ALA A 1 97 ? -21.552 12.252 35.518 1.00 95.06 97 ALA A C 1
ATOM 721 O O . ALA A 1 97 ? -21.534 12.489 36.724 1.00 95.06 97 ALA A O 1
ATOM 722 N N . GLU A 1 98 ? -21.499 11.010 35.033 1.00 96.31 98 GLU A N 1
ATOM 723 C CA . GLU A 1 98 ? -21.483 9.796 35.853 1.00 96.31 98 GLU A CA 1
ATOM 724 C C . GLU A 1 98 ? -20.291 9.776 36.827 1.00 96.31 98 GLU A C 1
ATOM 726 O O . GLU A 1 98 ? -20.453 9.560 38.030 1.00 96.31 98 GLU A O 1
ATOM 731 N N . ARG A 1 99 ? -19.072 10.032 36.331 1.00 95.00 99 ARG A N 1
ATOM 732 C CA . ARG A 1 99 ? -17.863 10.038 37.165 1.00 95.00 99 ARG A CA 1
ATOM 733 C C . ARG A 1 99 ? -17.879 11.187 38.172 1.00 95.00 99 ARG A C 1
ATOM 735 O O . ARG A 1 99 ? -17.456 10.985 39.307 1.00 95.00 99 ARG A O 1
ATOM 742 N N . SER A 1 100 ? -18.383 12.353 37.778 1.00 95.81 100 SER A N 1
ATOM 743 C CA . SER A 1 100 ? -18.480 13.526 38.653 1.00 95.81 100 SER A CA 1
ATOM 744 C C . SER A 1 100 ? -19.498 13.316 39.775 1.00 95.81 100 SER A C 1
ATOM 746 O O . SER A 1 100 ? -19.225 13.641 40.929 1.00 95.81 100 SER A O 1
ATOM 748 N N . ALA A 1 101 ? -20.642 12.692 39.466 1.00 94.81 101 ALA A N 1
ATOM 749 C CA . ALA A 1 101 ? -21.647 12.320 40.459 1.00 94.81 101 ALA A CA 1
ATOM 750 C C . ALA A 1 101 ? -21.077 11.333 41.492 1.00 94.81 101 ALA A C 1
ATOM 752 O O . ALA A 1 101 ? -21.226 11.537 42.696 1.00 94.81 101 ALA A O 1
ATOM 753 N N . ARG A 1 102 ? -20.344 10.307 41.036 1.00 94.62 102 ARG A N 1
ATOM 754 C CA . ARG A 1 102 ? -19.669 9.339 41.923 1.00 94.62 102 ARG A CA 1
ATOM 755 C C . ARG A 1 102 ? -18.544 9.959 42.754 1.00 94.62 102 ARG A C 1
ATOM 757 O O . ARG A 1 102 ? -18.259 9.468 43.839 1.00 94.62 102 ARG A O 1
ATOM 764 N N . ALA A 1 103 ? -17.916 11.024 42.261 1.00 91.75 103 ALA A N 1
ATOM 765 C CA . ALA A 1 103 ? -16.855 11.755 42.952 1.00 91.75 103 ALA A CA 1
ATOM 766 C C . ALA A 1 103 ? -17.381 12.829 43.929 1.00 91.75 103 ALA A C 1
ATOM 768 O O . ALA A 1 103 ? -16.619 13.701 44.341 1.00 91.75 103 ALA A O 1
ATOM 769 N N . GLY A 1 104 ? -18.671 12.800 44.289 1.00 91.50 104 GLY A N 1
ATOM 770 C CA . GLY A 1 104 ? -19.245 13.728 45.268 1.00 91.50 104 GLY A CA 1
ATOM 771 C C . GLY A 1 104 ? -19.444 15.152 44.741 1.00 91.50 104 GLY A C 1
ATOM 772 O O . GLY A 1 104 ? -19.400 16.098 45.520 1.00 91.50 104 GLY A O 1
ATOM 773 N N . GLY A 1 105 ? -19.644 15.318 43.427 1.00 86.25 105 GLY A N 1
ATOM 774 C CA . GLY A 1 105 ? -19.912 16.619 42.800 1.00 86.25 105 GLY A CA 1
ATOM 775 C C . GLY A 1 105 ? -18.677 17.340 42.251 1.00 86.25 105 GLY A C 1
ATOM 776 O O . GLY A 1 105 ? -18.810 18.417 41.674 1.00 86.25 105 GLY A O 1
ATOM 777 N N . VAL A 1 106 ? -17.483 16.750 42.367 1.00 94.44 106 VAL A N 1
ATOM 778 C CA . VAL A 1 106 ? -16.275 17.253 41.694 1.00 94.44 106 VAL A CA 1
ATOM 779 C C . VAL A 1 106 ? -16.351 16.922 40.204 1.00 94.44 106 VAL A C 1
ATOM 781 O O . VAL A 1 106 ? -16.530 15.763 39.837 1.00 94.44 106 VAL A O 1
ATOM 784 N N . VAL A 1 107 ? -16.192 17.925 39.334 1.00 93.38 107 VAL A N 1
ATOM 785 C CA . VAL A 1 107 ? -16.211 17.724 37.876 1.00 93.38 107 VAL A CA 1
ATOM 786 C C . VAL A 1 107 ? -14.973 16.940 37.437 1.00 93.38 107 VAL A C 1
ATOM 788 O O . VAL A 1 107 ? -13.853 17.444 37.483 1.00 93.38 107 VAL A O 1
ATOM 791 N N . MET A 1 108 ? -15.186 15.706 36.982 1.00 92.88 108 MET A N 1
ATOM 792 C CA . MET A 1 108 ? -14.144 14.759 36.582 1.00 92.88 108 MET A CA 1
ATOM 793 C C . MET A 1 108 ? -14.290 14.403 35.095 1.00 92.88 108 MET A C 1
ATOM 795 O O . MET A 1 108 ? -14.987 13.436 34.765 1.00 92.88 108 MET A O 1
ATOM 799 N N . PRO A 1 109 ? -13.650 15.161 34.183 1.00 93.56 109 PRO A N 1
ATOM 800 C CA . PRO A 1 109 ? -13.818 14.980 32.747 1.00 93.56 109 PRO A CA 1
ATOM 801 C C . PRO A 1 109 ? -13.322 13.608 32.284 1.00 93.56 109 PRO A C 1
ATOM 803 O O . PRO A 1 109 ? -12.207 13.179 32.593 1.00 93.56 109 PRO A O 1
ATOM 806 N N . VAL A 1 110 ? -14.157 12.921 31.508 1.00 94.56 110 VAL A N 1
ATOM 807 C CA . VAL A 1 110 ? -13.830 11.661 30.839 1.00 94.56 110 VAL A CA 1
ATOM 808 C C . VAL A 1 110 ? -13.772 11.926 29.345 1.00 94.56 110 VAL A C 1
ATOM 810 O O . VAL A 1 110 ? -14.725 12.425 28.760 1.00 94.56 110 VAL A O 1
ATOM 813 N N . PHE A 1 111 ? -12.655 11.585 28.708 1.00 92.25 111 PHE A N 1
ATOM 814 C CA . PHE A 1 111 ? -12.466 11.780 27.275 1.00 92.25 111 PHE A CA 1
ATOM 815 C C . PHE A 1 111 ? -12.555 10.454 26.527 1.00 92.25 111 PHE A C 1
ATOM 817 O O . PHE A 1 111 ? -11.948 9.458 26.925 1.00 92.25 111 PHE A O 1
ATOM 824 N N . ARG A 1 112 ? -13.248 10.462 25.387 1.00 88.69 112 ARG A N 1
ATOM 825 C CA . ARG A 1 112 ? -13.263 9.351 24.431 1.00 88.69 112 ARG A CA 1
ATOM 826 C C . ARG A 1 112 ? -12.578 9.755 23.135 1.00 88.69 112 ARG A C 1
ATOM 828 O O . ARG A 1 112 ? -12.704 10.884 22.663 1.00 88.69 112 ARG A O 1
ATOM 835 N N . GLY A 1 113 ? -11.842 8.827 22.538 1.00 83.50 113 GLY A N 1
ATOM 836 C CA . GLY A 1 113 ? -11.132 9.098 21.295 1.00 83.50 113 GLY A CA 1
ATOM 837 C C . GLY A 1 113 ? -12.011 8.934 20.053 1.00 83.50 113 GLY A C 1
ATOM 838 O O . GLY A 1 113 ? -12.703 7.929 19.889 1.00 83.50 113 GLY A O 1
ATOM 839 N N . VAL A 1 114 ? -11.947 9.905 19.147 1.00 79.88 114 VAL A N 1
ATOM 840 C CA . VAL A 1 114 ? -12.626 9.885 17.850 1.00 79.88 114 VAL A CA 1
ATOM 841 C C . VAL A 1 114 ? -11.683 9.270 16.826 1.00 79.88 114 VAL A C 1
ATOM 843 O O . VAL A 1 114 ? -10.709 9.889 16.429 1.00 79.88 114 VAL A O 1
ATOM 846 N N . ARG A 1 115 ? -11.972 8.038 16.395 1.00 71.00 115 ARG A N 1
ATOM 847 C CA . ARG A 1 115 ? -11.100 7.279 15.473 1.00 71.00 115 ARG A CA 1
ATOM 848 C C . ARG A 1 115 ? -11.396 7.488 13.986 1.00 71.00 115 ARG A C 1
ATOM 850 O O . ARG A 1 115 ? -10.708 6.924 13.134 1.00 71.00 115 ARG A O 1
ATOM 857 N N . ARG A 1 116 ? -12.483 8.184 13.645 1.00 68.38 116 ARG A N 1
ATOM 858 C CA . ARG A 1 116 ? -12.901 8.341 12.246 1.00 68.38 116 ARG A CA 1
ATOM 859 C C . ARG A 1 116 ? -11.980 9.335 11.548 1.00 68.38 116 ARG A C 1
ATOM 861 O O . ARG A 1 116 ? -11.875 10.466 11.998 1.00 68.38 116 ARG A O 1
ATOM 868 N N . GLY A 1 117 ? -11.379 8.910 10.437 1.00 70.00 117 GLY A N 1
ATOM 869 C CA . GLY A 1 117 ? -10.512 9.776 9.642 1.00 70.00 117 GLY A CA 1
ATOM 870 C C . GLY A 1 117 ? -9.169 10.076 10.308 1.00 70.00 117 GLY A C 1
ATOM 871 O O . GLY A 1 117 ? -8.602 11.120 10.040 1.00 70.00 117 GLY A O 1
ATOM 872 N N . ASP A 1 118 ? -8.654 9.192 11.170 1.00 83.12 118 ASP A N 1
ATOM 873 C CA . ASP A 1 118 ? -7.292 9.323 11.721 1.00 83.12 118 ASP A CA 1
ATOM 874 C C . ASP A 1 118 ? -6.215 8.766 10.775 1.00 83.12 118 ASP A C 1
ATOM 876 O O . ASP A 1 118 ? -5.028 9.046 10.945 1.00 83.12 118 ASP A O 1
ATOM 880 N N . ALA A 1 119 ? -6.622 7.940 9.809 1.00 88.44 119 ALA A N 1
ATOM 881 C CA . ALA A 1 119 ? -5.724 7.311 8.855 1.00 88.44 119 ALA A CA 1
ATOM 882 C C . ALA A 1 119 ? -5.368 8.260 7.707 1.00 88.44 119 ALA A C 1
ATOM 884 O O . ALA A 1 119 ? -6.206 9.039 7.256 1.00 88.44 119 ALA A O 1
ATOM 885 N N . VAL A 1 120 ? -4.155 8.133 7.184 1.00 92.44 120 VAL A N 1
ATOM 886 C CA . VAL A 1 120 ? -3.705 8.804 5.956 1.00 92.44 120 VAL A CA 1
ATOM 887 C C . VAL A 1 120 ? -3.427 7.732 4.916 1.00 92.44 120 VAL A C 1
ATOM 889 O O . VAL A 1 120 ? -2.812 6.721 5.249 1.00 92.44 120 VAL A O 1
ATOM 892 N N . VAL A 1 121 ? -3.840 7.940 3.668 1.00 95.19 121 VAL A N 1
ATOM 893 C CA . VAL A 1 121 ? -3.373 7.094 2.565 1.00 95.19 121 VAL A CA 1
ATOM 894 C C . VAL A 1 121 ? -2.211 7.781 1.870 1.00 95.19 121 VAL A C 1
ATOM 896 O O . VAL A 1 121 ? -2.257 8.978 1.594 1.00 95.19 121 VAL A O 1
ATOM 899 N N . GLN A 1 122 ? -1.155 7.025 1.609 1.00 96.31 122 GLN A N 1
ATOM 900 C CA . GLN A 1 122 ? -0.006 7.484 0.856 1.00 96.31 122 GLN A CA 1
ATOM 901 C C . GLN A 1 122 ? 0.092 6.697 -0.445 1.00 96.31 122 GLN A C 1
ATOM 903 O O . GLN A 1 122 ? 0.404 5.510 -0.444 1.00 96.31 122 GLN A O 1
ATOM 908 N N . CYS A 1 123 ? -0.174 7.382 -1.549 1.00 97.44 123 CYS A N 1
ATOM 909 C CA . CYS A 1 123 ? -0.024 6.869 -2.899 1.00 97.44 123 CYS A CA 1
ATOM 910 C C . CYS A 1 123 ? 1.397 7.195 -3.374 1.00 97.44 123 CYS A C 1
ATOM 912 O O . CYS A 1 123 ? 1.776 8.368 -3.444 1.00 97.44 123 CYS A O 1
ATOM 914 N N . VAL A 1 124 ? 2.195 6.165 -3.651 1.00 98.00 124 VAL A N 1
ATOM 915 C CA . VAL A 1 124 ? 3.589 6.301 -4.090 1.00 98.00 124 VAL A CA 1
ATOM 916 C C . VAL A 1 124 ? 3.726 5.706 -5.480 1.00 98.00 124 VAL A C 1
ATOM 918 O O . VAL A 1 124 ? 3.546 4.505 -5.633 1.00 98.00 124 VAL A O 1
ATOM 921 N N . MET A 1 125 ? 4.056 6.506 -6.484 1.00 97.81 125 MET A N 1
ATOM 922 C CA . MET A 1 125 ? 4.283 6.006 -7.840 1.00 97.81 125 MET A CA 1
ATOM 923 C C . MET A 1 125 ? 5.775 5.824 -8.107 1.00 97.81 125 MET A C 1
ATOM 925 O O . MET A 1 125 ? 6.575 6.703 -7.802 1.00 97.81 125 MET A O 1
ATOM 929 N N . ASP A 1 126 ? 6.155 4.679 -8.664 1.00 96.19 126 ASP A N 1
ATOM 930 C CA . ASP A 1 126 ? 7.483 4.472 -9.246 1.00 96.19 126 ASP A CA 1
ATOM 931 C C . ASP A 1 126 ? 7.671 5.420 -10.440 1.00 96.19 126 ASP A C 1
ATOM 933 O O . ASP A 1 126 ? 6.838 5.434 -11.340 1.00 96.19 126 ASP A O 1
ATOM 937 N N . ALA A 1 127 ? 8.733 6.230 -10.437 1.00 94.69 127 ALA A N 1
ATOM 938 C CA . ALA A 1 127 ? 9.011 7.219 -11.480 1.00 94.69 127 ALA A CA 1
ATOM 939 C C . ALA A 1 127 ? 9.977 6.707 -12.568 1.00 94.69 127 ALA A C 1
ATOM 941 O O . ALA A 1 127 ? 10.722 7.475 -13.178 1.00 94.69 127 ALA A O 1
ATOM 942 N N . SER A 1 128 ? 10.018 5.395 -12.803 1.00 92.69 128 SER A N 1
ATOM 943 C CA . SER A 1 128 ? 10.749 4.818 -13.934 1.00 92.69 128 SER A CA 1
ATOM 944 C C . SER A 1 128 ? 10.076 5.121 -15.279 1.00 92.69 128 SER A C 1
ATOM 946 O O . SER A 1 128 ? 8.886 5.405 -15.364 1.00 92.69 128 SER A O 1
ATOM 948 N N . SER A 1 129 ? 10.839 5.054 -16.373 1.00 91.06 129 SER A N 1
ATOM 949 C CA . SER A 1 129 ? 10.343 5.407 -17.712 1.00 91.06 129 SER A CA 1
ATOM 950 C C . SER A 1 129 ? 9.163 4.552 -18.184 1.00 91.06 129 SER A C 1
ATOM 952 O O . SER A 1 129 ? 8.301 5.047 -18.905 1.00 91.06 129 SER A O 1
ATOM 954 N N . SER A 1 130 ? 9.086 3.288 -17.758 1.00 89.62 130 SER A N 1
ATOM 955 C CA . SER A 1 130 ? 7.950 2.403 -18.039 1.00 89.62 130 SER A CA 1
ATOM 956 C C . SER A 1 130 ? 6.671 2.809 -17.303 1.00 89.62 130 SER A C 1
ATOM 958 O O . SER A 1 130 ? 5.591 2.337 -17.657 1.00 89.62 130 SER A O 1
ATOM 960 N N . MET A 1 131 ? 6.771 3.707 -16.319 1.00 94.31 131 MET A N 1
ATOM 961 C CA . MET A 1 131 ? 5.642 4.160 -15.517 1.00 94.31 131 MET A CA 1
ATOM 962 C C . MET A 1 131 ? 4.894 5.360 -16.096 1.00 94.31 131 MET A C 1
ATOM 964 O O . MET A 1 131 ? 3.736 5.550 -15.739 1.00 94.31 131 MET A O 1
ATOM 968 N N . LEU A 1 132 ? 5.477 6.084 -17.059 1.00 90.81 132 LEU A N 1
ATOM 969 C CA . LEU A 1 132 ? 4.857 7.262 -17.690 1.00 90.81 132 LEU A CA 1
ATOM 970 C C . LEU A 1 132 ? 3.487 6.959 -18.322 1.00 90.81 132 LEU A C 1
ATOM 972 O O . LEU A 1 132 ? 2.559 7.759 -18.248 1.00 90.81 132 LEU A O 1
ATOM 976 N N . VAL A 1 133 ? 3.317 5.771 -18.911 1.00 91.50 133 VAL A N 1
ATOM 977 C CA . VAL A 1 133 ? 2.031 5.360 -19.511 1.00 91.50 133 VAL A CA 1
ATOM 978 C C . VAL A 1 133 ? 0.925 5.136 -18.468 1.00 91.50 133 VAL A C 1
ATOM 980 O O . VAL A 1 133 ? -0.248 5.050 -18.824 1.00 91.50 133 VAL A O 1
ATOM 983 N N . TRP A 1 134 ? 1.283 5.052 -17.183 1.00 92.88 134 TRP A N 1
ATOM 984 C CA . TRP A 1 134 ? 0.373 4.797 -16.066 1.00 92.88 134 TRP A CA 1
ATOM 985 C C . TRP A 1 134 ? 0.059 6.050 -15.234 1.00 92.88 134 TRP A C 1
ATOM 987 O O . TRP A 1 134 ? -0.683 5.940 -14.257 1.00 92.88 134 TRP A O 1
ATOM 997 N N . ASP A 1 135 ? 0.551 7.235 -15.619 1.00 91.06 135 ASP A N 1
ATOM 998 C CA . ASP A 1 135 ? 0.320 8.494 -14.885 1.00 91.06 135 ASP A CA 1
ATOM 999 C C . ASP A 1 135 ? -1.178 8.772 -14.696 1.00 91.06 135 ASP A C 1
ATOM 1001 O O . ASP A 1 135 ? -1.640 9.082 -13.597 1.00 91.06 135 ASP A O 1
ATOM 1005 N N . ARG A 1 136 ? -1.975 8.549 -15.747 1.00 90.94 136 ARG A N 1
ATOM 1006 C CA . ARG A 1 136 ? -3.436 8.710 -15.695 1.00 90.94 136 ARG A CA 1
ATOM 1007 C C . ARG A 1 136 ? -4.113 7.739 -14.733 1.00 90.94 136 ARG A C 1
ATOM 1009 O O . ARG A 1 136 ? -4.981 8.144 -13.965 1.00 90.94 136 ARG A O 1
ATOM 1016 N N . LEU A 1 137 ? -3.687 6.475 -14.725 1.00 92.44 137 LEU A N 1
ATOM 1017 C CA . LEU A 1 137 ? -4.188 5.483 -13.771 1.00 92.44 137 LEU A CA 1
ATOM 1018 C C . LEU A 1 137 ? -3.888 5.922 -12.333 1.00 92.44 137 LEU A C 1
ATOM 1020 O O . LEU A 1 137 ? -4.732 5.781 -11.446 1.00 92.44 137 LEU A O 1
ATOM 1024 N N . PHE A 1 138 ? -2.694 6.468 -12.102 1.00 94.69 138 PHE A N 1
ATOM 1025 C CA . PHE A 1 138 ? -2.301 6.967 -10.794 1.00 94.69 138 PHE A CA 1
ATOM 1026 C C . PHE A 1 138 ? -3.138 8.179 -10.369 1.00 94.69 138 PHE A C 1
ATOM 1028 O O . PHE A 1 138 ? -3.592 8.215 -9.225 1.00 94.69 138 PHE A O 1
ATOM 1035 N N . GLU A 1 139 ? -3.378 9.144 -11.260 1.00 93.44 139 GLU A N 1
ATOM 1036 C CA . GLU A 1 139 ? -4.253 10.301 -11.009 1.00 93.44 139 GLU A CA 1
ATOM 1037 C C . GLU A 1 139 ? -5.678 9.870 -10.634 1.00 93.44 139 GLU A C 1
ATOM 1039 O O . GLU A 1 139 ? -6.227 10.324 -9.627 1.00 93.44 139 GLU A O 1
ATOM 1044 N N . GLU A 1 140 ? -6.274 8.951 -11.395 1.00 93.19 140 GLU A N 1
ATOM 1045 C CA . GLU A 1 140 ? -7.629 8.460 -11.130 1.00 93.19 140 GLU A CA 1
ATOM 1046 C C . GLU A 1 140 ? -7.720 7.705 -9.800 1.00 93.19 140 GLU A C 1
ATOM 1048 O O . GLU A 1 140 ? -8.668 7.897 -9.034 1.00 93.19 140 GLU A O 1
ATOM 1053 N N . LEU A 1 141 ? -6.712 6.895 -9.466 1.00 93.31 141 LEU A N 1
ATOM 1054 C CA . LEU A 1 141 ? -6.653 6.202 -8.180 1.00 93.31 141 LEU A CA 1
ATOM 1055 C C . LEU A 1 141 ? -6.630 7.187 -7.001 1.00 93.31 141 LEU A C 1
ATOM 1057 O O . LEU A 1 141 ? -7.335 6.982 -6.009 1.00 93.31 141 LEU A O 1
ATOM 1061 N N . GLN A 1 142 ? -5.859 8.271 -7.110 1.00 94.00 142 GLN A N 1
ATOM 1062 C CA . GLN A 1 142 ? -5.817 9.324 -6.091 1.00 94.00 142 GLN A CA 1
ATOM 1063 C C . GLN A 1 142 ? -7.189 9.983 -5.917 1.00 94.00 142 GLN A C 1
ATOM 1065 O O . GLN A 1 142 ? -7.648 10.168 -4.786 1.00 94.00 142 GLN A O 1
ATOM 1070 N N . GLN A 1 143 ? -7.875 10.287 -7.024 1.00 93.50 143 GLN A N 1
ATOM 1071 C CA . GLN A 1 143 ? -9.224 10.855 -6.995 1.00 93.50 143 GLN A CA 1
ATOM 1072 C C . GLN A 1 143 ? -10.225 9.901 -6.334 1.00 93.50 143 GLN A C 1
ATOM 1074 O O . GLN A 1 143 ? -11.057 10.338 -5.537 1.00 93.50 143 GLN A O 1
ATOM 1079 N N . ILE A 1 144 ? -10.127 8.596 -6.602 1.00 94.19 144 ILE A N 1
ATOM 1080 C CA . ILE A 1 144 ? -10.971 7.586 -5.955 1.00 94.19 144 ILE A CA 1
ATOM 1081 C C . ILE A 1 144 ? -10.722 7.573 -4.441 1.00 94.19 144 ILE A C 1
ATOM 1083 O O . ILE A 1 144 ? -11.680 7.621 -3.664 1.00 94.19 144 ILE A O 1
ATOM 1087 N N . PHE A 1 145 ? -9.459 7.571 -4.001 1.00 94.44 145 PHE A N 1
ATOM 1088 C CA . PHE A 1 145 ? -9.123 7.619 -2.574 1.00 94.44 145 PHE A CA 1
ATOM 1089 C C . PHE A 1 145 ? -9.606 8.899 -1.882 1.00 94.44 145 PHE A C 1
ATOM 1091 O O . PHE A 1 145 ? -10.093 8.831 -0.750 1.00 94.44 145 PHE A O 1
ATOM 1098 N N . ALA A 1 146 ? -9.531 10.047 -2.556 1.00 93.31 146 ALA A N 1
ATOM 1099 C CA . ALA A 1 146 ? -10.086 11.297 -2.046 1.00 93.31 146 ALA A CA 1
ATOM 1100 C C . ALA A 1 146 ? -11.619 11.219 -1.930 1.00 93.31 146 ALA A C 1
ATOM 1102 O O . ALA A 1 146 ? -12.198 11.588 -0.907 1.00 93.31 146 ALA A O 1
ATOM 1103 N N . ARG A 1 147 ? -12.289 10.659 -2.946 1.00 92.25 147 ARG A N 1
ATOM 1104 C CA . ARG A 1 147 ? -13.754 10.600 -3.033 1.00 92.25 147 ARG A CA 1
ATOM 1105 C C . ARG A 1 147 ? -14.400 9.659 -2.019 1.00 92.25 147 ARG A C 1
ATOM 1107 O O . ARG A 1 147 ? -15.522 9.918 -1.588 1.00 92.25 147 ARG A O 1
ATOM 1114 N N . ILE A 1 148 ? -13.733 8.573 -1.618 1.00 92.31 148 ILE A N 1
ATOM 1115 C CA . ILE A 1 148 ? -1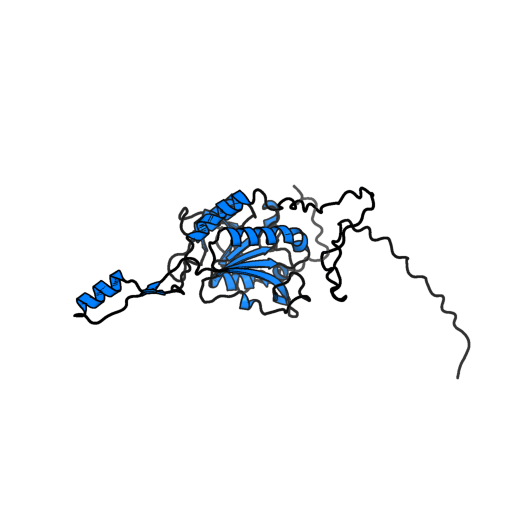4.298 7.664 -0.606 1.00 92.31 148 ILE A CA 1
ATOM 1116 C C . ILE A 1 148 ? -14.348 8.287 0.797 1.00 92.31 148 ILE A C 1
ATOM 1118 O O . ILE A 1 148 ? -15.065 7.759 1.644 1.00 92.31 148 ILE A O 1
ATOM 1122 N N . GLY A 1 149 ? -13.602 9.364 1.079 1.00 88.94 149 GLY A N 1
ATOM 1123 C CA . GLY A 1 149 ? -13.621 10.040 2.386 1.00 88.94 149 GLY A CA 1
ATOM 1124 C C . GLY A 1 149 ? -13.241 9.135 3.569 1.00 88.94 149 GLY A C 1
ATOM 1125 O O . GLY A 1 149 ? -13.716 9.329 4.689 1.00 88.94 149 GLY A O 1
ATOM 1126 N N . ALA A 1 150 ? -12.446 8.090 3.315 1.00 89.56 150 ALA A N 1
ATOM 1127 C CA . ALA A 1 150 ? -11.997 7.135 4.330 1.00 89.56 150 ALA A CA 1
ATOM 1128 C C . ALA A 1 150 ? -10.790 7.646 5.133 1.00 89.56 150 ALA A C 1
ATOM 1130 O O . ALA A 1 150 ? -10.598 7.260 6.288 1.00 89.56 150 ALA A O 1
ATOM 1131 N N . PHE A 1 151 ? -9.992 8.518 4.520 1.00 91.62 151 PHE A N 1
ATOM 1132 C CA . PHE A 1 151 ? -8.730 9.015 5.047 1.00 91.62 151 PHE A CA 1
ATOM 1133 C C . PHE A 1 151 ? -8.832 10.502 5.377 1.00 91.62 151 PHE A C 1
ATOM 1135 O O . PHE A 1 151 ? -9.591 11.235 4.747 1.00 91.62 151 PHE A O 1
ATOM 1142 N N . ARG A 1 152 ? -8.042 10.941 6.358 1.00 90.19 152 ARG A N 1
ATOM 1143 C CA . ARG A 1 152 ? -7.852 12.356 6.698 1.00 90.19 152 ARG A CA 1
ATOM 1144 C C . ARG A 1 152 ? -7.275 13.150 5.536 1.00 90.19 152 ARG A C 1
ATOM 1146 O O . ARG A 1 152 ? -7.572 14.324 5.376 1.00 90.19 152 ARG A O 1
ATOM 1153 N N . ASP A 1 153 ? -6.353 12.503 4.834 1.00 92.25 153 ASP A N 1
ATOM 1154 C CA . ASP A 1 153 ? -5.468 13.097 3.849 1.00 92.25 153 ASP A CA 1
ATOM 1155 C C . ASP A 1 153 ? -5.031 12.015 2.850 1.00 92.25 153 ASP A C 1
ATOM 1157 O O . ASP A 1 153 ? -4.924 10.832 3.208 1.00 92.25 153 ASP A O 1
ATOM 1161 N N . VAL A 1 154 ? -4.787 12.438 1.611 1.00 95.19 154 VAL A N 1
ATOM 1162 C CA . VAL A 1 154 ? -4.320 11.612 0.494 1.00 95.19 154 VAL A CA 1
ATOM 1163 C C . VAL A 1 154 ? -2.986 12.188 0.037 1.00 95.19 154 VAL A C 1
ATOM 1165 O O . VAL A 1 154 ? -2.921 13.218 -0.627 1.00 95.19 154 VAL A O 1
ATOM 1168 N N . GLN A 1 155 ? -1.897 11.527 0.416 1.00 95.88 155 GLN A N 1
ATOM 1169 C CA . GLN A 1 155 ? -0.548 12.004 0.138 1.00 95.88 155 GLN A CA 1
ATOM 1170 C C . GLN A 1 155 ? 0.014 11.362 -1.117 1.00 95.88 155 GLN A C 1
ATOM 1172 O O . GLN A 1 155 ? 0.036 10.143 -1.241 1.00 95.88 155 GLN A O 1
ATOM 1177 N N . ILE A 1 156 ? 0.547 12.196 -2.003 1.00 96.81 156 ILE A N 1
ATOM 1178 C CA . ILE A 1 156 ? 1.081 11.776 -3.297 1.00 96.81 156 ILE A CA 1
ATOM 1179 C C . ILE A 1 156 ? 2.595 11.907 -3.260 1.00 96.81 156 ILE A C 1
ATOM 1181 O O . ILE A 1 156 ? 3.117 12.968 -2.898 1.00 96.81 156 ILE A O 1
ATOM 1185 N N . ARG A 1 157 ? 3.310 10.837 -3.595 1.00 97.38 157 ARG A N 1
ATOM 1186 C CA . ARG A 1 157 ? 4.769 10.846 -3.727 1.00 97.38 157 ARG A CA 1
ATOM 1187 C C . ARG A 1 157 ? 5.192 10.084 -4.972 1.00 97.38 157 ARG A C 1
ATOM 1189 O O . ARG A 1 157 ? 4.512 9.156 -5.392 1.00 97.38 157 ARG A O 1
ATOM 1196 N N . TYR A 1 158 ? 6.350 10.451 -5.492 1.00 97.56 158 TYR A N 1
ATOM 1197 C CA . TYR A 1 158 ? 7.015 9.746 -6.578 1.00 97.56 158 TYR A CA 1
ATOM 1198 C C . TYR A 1 158 ? 8.344 9.203 -6.073 1.00 97.56 158 TYR A C 1
ATOM 1200 O O . TYR A 1 158 ? 9.040 9.886 -5.317 1.00 97.56 158 TYR A O 1
ATOM 1208 N N . LEU A 1 159 ? 8.648 7.963 -6.439 1.00 97.06 159 LEU A N 1
ATOM 1209 C CA . LEU A 1 159 ? 9.827 7.226 -6.019 1.00 97.06 159 LEU A CA 1
ATOM 1210 C C . LEU A 1 159 ? 10.884 7.281 -7.121 1.00 97.06 159 LEU A C 1
ATOM 1212 O O . LEU A 1 159 ? 10.651 6.815 -8.234 1.00 97.06 159 LEU A O 1
ATOM 1216 N N . HIS A 1 160 ? 12.055 7.804 -6.774 1.00 96.19 160 HIS A N 1
ATOM 1217 C CA . HIS A 1 160 ? 13.160 8.079 -7.687 1.00 96.19 160 HIS A CA 1
ATOM 1218 C C . HIS A 1 160 ? 14.429 7.333 -7.262 1.00 96.19 160 HIS A C 1
ATOM 1220 O O . HIS A 1 160 ? 14.663 7.160 -6.057 1.00 96.19 160 HIS A O 1
ATOM 1226 N N . PRO A 1 161 ? 15.287 6.912 -8.208 1.00 94.75 161 PRO A N 1
ATOM 1227 C CA . PRO A 1 161 ? 16.657 6.545 -7.881 1.00 94.75 161 PRO A CA 1
ATOM 1228 C C . PRO A 1 161 ? 17.417 7.789 -7.408 1.00 94.75 161 PRO A C 1
ATOM 1230 O O . PRO A 1 161 ? 17.474 8.802 -8.099 1.00 94.75 161 PRO A O 1
ATOM 1233 N N . GLY A 1 162 ? 17.966 7.718 -6.199 1.00 91.06 162 GLY A N 1
ATOM 1234 C CA . GLY A 1 162 ? 18.856 8.736 -5.660 1.00 91.06 162 GLY A CA 1
ATOM 1235 C C . GLY A 1 162 ? 20.247 8.688 -6.298 1.00 91.06 162 GLY A C 1
ATOM 1236 O O . GLY A 1 162 ? 20.570 7.724 -6.996 1.00 91.06 162 GLY A O 1
ATOM 1237 N N . PRO A 1 163 ? 21.098 9.688 -6.011 1.00 85.94 163 PRO A N 1
ATOM 1238 C CA . PRO A 1 163 ? 22.477 9.726 -6.503 1.00 85.94 163 PRO A CA 1
ATOM 1239 C C . PRO A 1 163 ? 23.286 8.497 -6.060 1.00 85.94 163 PRO A C 1
ATOM 1241 O O . PRO A 1 163 ? 24.046 7.946 -6.848 1.00 85.94 163 PRO A O 1
ATOM 1244 N N . ASP A 1 164 ? 23.031 7.995 -4.849 1.00 85.94 164 ASP A N 1
ATOM 1245 C CA . ASP A 1 164 ? 23.687 6.801 -4.298 1.00 85.94 164 ASP A CA 1
ATOM 1246 C C . ASP A 1 164 ? 23.010 5.483 -4.734 1.00 85.94 164 ASP A C 1
ATOM 1248 O O . ASP A 1 164 ? 23.251 4.421 -4.162 1.00 85.94 164 ASP A O 1
ATOM 1252 N N . GLY A 1 165 ? 22.074 5.537 -5.691 1.00 84.69 165 GLY A N 1
ATOM 1253 C CA . GLY A 1 165 ? 21.275 4.395 -6.158 1.00 84.69 165 GLY A CA 1
ATOM 1254 C C . GLY A 1 165 ? 20.130 3.971 -5.224 1.00 84.69 165 GLY A C 1
ATOM 1255 O O . GLY A 1 165 ? 19.293 3.150 -5.610 1.00 84.69 165 GLY A O 1
ATOM 1256 N N . GLY A 1 166 ? 20.062 4.544 -4.018 1.00 92.44 166 GLY A N 1
ATOM 1257 C CA . GLY A 1 166 ? 18.998 4.319 -3.040 1.00 92.44 166 GLY A CA 1
ATOM 1258 C C . GLY A 1 166 ? 17.648 4.928 -3.428 1.00 92.44 166 GLY A C 1
ATOM 1259 O O . GLY A 1 166 ? 17.514 5.638 -4.420 1.00 92.44 166 GLY A O 1
ATOM 1260 N N . CYS A 1 167 ? 16.620 4.667 -2.623 1.00 96.00 167 CYS A N 1
ATOM 1261 C CA . CYS A 1 167 ? 15.301 5.262 -2.824 1.00 96.00 167 CYS A CA 1
ATOM 1262 C C . CYS A 1 167 ? 15.269 6.715 -2.336 1.00 96.00 167 CYS A C 1
ATOM 1264 O O . CYS A 1 167 ? 15.506 6.990 -1.159 1.00 96.00 167 CYS A O 1
ATOM 1266 N N . THR A 1 168 ? 14.881 7.633 -3.215 1.00 96.88 168 THR A N 1
ATOM 1267 C CA . THR A 1 168 ? 14.511 9.006 -2.856 1.00 96.88 168 THR A CA 1
ATOM 1268 C C . THR A 1 168 ? 13.069 9.279 -3.257 1.00 96.88 168 THR A C 1
ATOM 1270 O O . THR A 1 168 ? 12.483 8.554 -4.060 1.00 96.88 168 THR A O 1
ATOM 1273 N N . VAL A 1 169 ? 12.457 10.291 -2.649 1.00 96.88 169 VAL A N 1
ATOM 1274 C CA . VAL A 1 169 ? 11.053 10.631 -2.879 1.00 96.88 169 VAL A CA 1
ATOM 1275 C C . VAL A 1 169 ? 10.869 12.114 -3.121 1.00 96.88 169 VAL A C 1
ATOM 1277 O O . VAL A 1 169 ? 11.498 12.942 -2.464 1.00 96.88 169 VAL A O 1
ATOM 1280 N N . SER A 1 170 ? 9.950 12.452 -4.016 1.00 96.31 170 SER A N 1
ATOM 1281 C CA . SER A 1 170 ? 9.537 13.832 -4.267 1.00 96.31 170 SER A CA 1
ATOM 1282 C C . SER A 1 170 ? 8.016 13.934 -4.398 1.00 96.31 170 SER A C 1
ATOM 1284 O O . SER A 1 170 ? 7.281 12.953 -4.245 1.00 96.31 170 SER A O 1
ATOM 1286 N N . ARG A 1 171 ? 7.527 15.154 -4.633 1.00 95.12 171 ARG A N 1
ATOM 1287 C CA . ARG A 1 171 ? 6.112 15.433 -4.934 1.00 95.12 171 ARG A CA 1
ATOM 1288 C C . ARG A 1 171 ? 5.826 15.514 -6.438 1.00 95.12 171 ARG A C 1
ATOM 1290 O O . ARG A 1 171 ? 4.705 15.844 -6.800 1.00 95.12 171 ARG A O 1
ATOM 1297 N N . SER A 1 172 ? 6.818 15.240 -7.284 1.00 93.75 172 SER A N 1
ATOM 1298 C CA . SER A 1 172 ? 6.732 15.399 -8.737 1.00 93.75 172 SER A CA 1
ATOM 1299 C C . SER A 1 172 ? 7.232 14.142 -9.461 1.00 93.75 172 SER A C 1
ATOM 1301 O O . SER A 1 172 ? 8.209 13.542 -9.004 1.00 93.75 172 SER A O 1
ATOM 1303 N N . PRO A 1 173 ? 6.615 13.755 -10.592 1.00 91.44 173 PRO A N 1
ATOM 1304 C CA . PRO A 1 173 ? 7.145 12.697 -11.453 1.00 91.44 173 PRO A CA 1
ATOM 1305 C C . PRO A 1 173 ? 8.484 13.088 -12.088 1.00 91.44 173 PRO A C 1
ATOM 1307 O O . PRO A 1 173 ? 9.281 12.222 -12.421 1.00 91.44 173 PRO A O 1
ATOM 1310 N N . ASP A 1 174 ? 8.760 14.387 -12.217 1.00 91.00 174 ASP A N 1
ATOM 1311 C CA . ASP A 1 174 ? 10.066 14.904 -12.616 1.00 91.00 174 ASP A CA 1
ATOM 1312 C C . ASP A 1 174 ? 10.923 15.176 -11.360 1.00 91.00 174 ASP A C 1
ATOM 1314 O O . ASP A 1 174 ? 10.521 16.012 -10.534 1.00 91.00 174 ASP A O 1
ATOM 1318 N N . PRO A 1 175 ? 12.081 14.503 -11.192 1.00 87.88 175 PRO A N 1
ATOM 1319 C CA . PRO A 1 175 ? 12.970 14.694 -10.045 1.00 87.88 175 PRO A CA 1
ATOM 1320 C C . PRO A 1 175 ? 13.623 16.082 -9.998 1.00 87.88 175 PRO A C 1
ATOM 1322 O O . PRO A 1 175 ? 14.105 16.482 -8.942 1.00 87.88 175 PRO A O 1
ATOM 1325 N N . THR A 1 176 ? 13.639 16.826 -11.109 1.00 89.81 176 THR A N 1
ATOM 1326 C CA . THR A 1 176 ? 14.196 18.187 -11.178 1.00 89.81 176 THR A CA 1
ATOM 1327 C C . THR A 1 176 ? 13.175 19.259 -10.797 1.00 89.81 176 THR A C 1
ATOM 1329 O O . THR A 1 176 ? 13.543 20.328 -10.313 1.00 89.81 176 THR A O 1
ATOM 1332 N N . ALA A 1 177 ? 11.881 18.962 -10.941 1.00 92.31 177 ALA A N 1
ATOM 1333 C CA . ALA A 1 177 ? 10.803 19.914 -10.681 1.00 92.31 177 ALA A CA 1
ATOM 1334 C C . ALA A 1 177 ? 10.440 20.054 -9.190 1.00 92.31 177 ALA A C 1
ATOM 1336 O O . ALA A 1 177 ? 9.719 20.977 -8.810 1.00 92.31 177 ALA A O 1
ATOM 1337 N N . ALA A 1 178 ? 10.905 19.146 -8.325 1.00 92.38 178 ALA A N 1
ATOM 1338 C CA . ALA A 1 178 ? 10.682 19.222 -6.884 1.00 92.38 178 ALA A CA 1
ATOM 1339 C C . ALA A 1 178 ? 11.871 18.647 -6.099 1.00 92.38 178 ALA A C 1
ATOM 1341 O O . ALA A 1 178 ? 12.480 17.682 -6.554 1.00 92.38 178 ALA A O 1
ATOM 1342 N N . PRO A 1 179 ? 12.157 19.153 -4.883 1.00 93.31 179 PRO A N 1
ATOM 1343 C CA . PRO A 1 179 ? 13.240 18.627 -4.061 1.00 93.31 179 PRO A CA 1
ATOM 1344 C C . PRO A 1 179 ? 13.109 17.124 -3.791 1.00 93.31 179 PRO A C 1
ATOM 1346 O O . PRO A 1 179 ? 12.035 16.634 -3.419 1.00 93.31 179 PRO A O 1
ATOM 1349 N N . LEU A 1 180 ? 14.231 16.417 -3.928 1.00 94.62 180 LEU A N 1
ATOM 1350 C CA . LEU A 1 180 ? 14.368 15.024 -3.524 1.00 94.62 180 LEU A CA 1
ATOM 1351 C C . LEU A 1 180 ? 14.586 14.933 -2.011 1.00 94.62 180 LEU A C 1
ATOM 1353 O O . LEU A 1 180 ? 15.303 15.727 -1.398 1.00 94.62 180 LEU A O 1
ATOM 1357 N N . HIS A 1 181 ? 13.959 13.941 -1.395 1.00 94.94 181 HIS A N 1
ATOM 1358 C CA . HIS A 1 181 ? 14.079 13.654 0.028 1.00 94.94 181 HIS A CA 1
ATOM 1359 C C . HIS A 1 181 ? 14.369 12.171 0.263 1.00 94.94 181 HIS A C 1
ATOM 1361 O O . HIS A 1 181 ? 14.070 11.337 -0.589 1.00 94.94 181 HIS A O 1
ATOM 1367 N N . SER A 1 182 ? 14.894 11.831 1.446 1.00 94.44 182 SER A N 1
ATOM 1368 C CA . SER A 1 182 ? 15.024 10.426 1.857 1.00 94.44 182 SER A CA 1
ATOM 1369 C C . SER A 1 182 ? 13.662 9.721 1.829 1.00 94.44 182 SER A C 1
ATOM 1371 O O . SER A 1 182 ? 12.650 10.279 2.279 1.00 94.44 182 SER A O 1
ATOM 1373 N N . ALA A 1 183 ? 13.650 8.473 1.352 1.00 94.12 183 ALA A N 1
ATOM 1374 C CA . ALA A 1 183 ? 12.481 7.601 1.406 1.00 94.12 183 ALA A CA 1
ATOM 1375 C C . ALA A 1 183 ? 12.010 7.300 2.842 1.00 94.12 183 ALA A C 1
ATOM 1377 O O . ALA A 1 183 ? 10.858 6.910 3.024 1.00 94.12 183 ALA A O 1
ATOM 1378 N N . ASP A 1 184 ? 12.811 7.592 3.873 1.00 91.62 184 ASP A N 1
ATOM 1379 C CA . ASP A 1 184 ? 12.383 7.503 5.276 1.00 91.62 184 ASP A CA 1
ATOM 1380 C C . ASP A 1 184 ? 11.166 8.382 5.583 1.00 91.62 184 ASP A C 1
ATOM 1382 O O . ASP A 1 184 ? 10.376 8.054 6.465 1.00 91.62 184 ASP A O 1
ATOM 1386 N N . ARG A 1 185 ? 10.923 9.448 4.806 1.00 92.38 185 ARG A N 1
ATOM 1387 C CA . ARG A 1 185 ? 9.699 10.264 4.923 1.00 92.38 185 ARG A CA 1
ATOM 1388 C C . ARG A 1 185 ? 8.412 9.497 4.592 1.00 92.38 185 ARG A C 1
ATOM 1390 O O . ARG A 1 185 ? 7.313 9.956 4.928 1.00 92.38 185 ARG A O 1
ATOM 1397 N N . LEU A 1 186 ? 8.518 8.363 3.899 1.00 92.56 186 LEU A N 1
ATOM 1398 C CA . LEU A 1 186 ? 7.395 7.452 3.672 1.00 92.56 186 LEU A CA 1
ATOM 1399 C C . LEU A 1 186 ? 7.042 6.661 4.941 1.00 92.56 186 LEU A C 1
ATOM 1401 O O . LEU A 1 186 ? 5.895 6.249 5.097 1.00 92.56 186 LEU A O 1
ATOM 1405 N N . SER A 1 187 ? 8.000 6.482 5.853 1.00 89.94 187 SER A N 1
ATOM 1406 C CA . SER A 1 187 ? 7.784 5.761 7.104 1.00 89.94 187 SER A CA 1
ATOM 1407 C C . SER A 1 187 ? 6.932 6.587 8.065 1.00 89.94 187 SER A C 1
ATOM 1409 O O . SER A 1 187 ? 7.104 7.798 8.207 1.00 89.94 187 SER A O 1
ATOM 1411 N N . ASP A 1 188 ? 6.006 5.918 8.744 1.00 84.88 188 ASP A N 1
ATOM 1412 C CA . ASP A 1 188 ? 5.191 6.504 9.801 1.00 84.88 188 ASP A CA 1
ATOM 1413 C C . ASP A 1 188 ? 5.186 5.556 11.007 1.00 84.88 188 ASP A C 1
ATOM 1415 O O . ASP A 1 188 ? 4.415 4.591 11.018 1.00 84.88 188 ASP A O 1
ATOM 1419 N N . PRO A 1 189 ? 6.021 5.806 12.033 1.00 80.88 189 PRO A N 1
ATOM 1420 C CA . PRO A 1 189 ? 6.063 4.958 13.221 1.00 80.88 189 PRO A CA 1
ATOM 1421 C C . PRO A 1 189 ? 4.757 5.021 14.022 1.00 80.88 189 PRO A C 1
ATOM 1423 O O . PRO A 1 189 ? 4.523 4.174 14.878 1.00 80.88 189 PRO A O 1
ATOM 1426 N N . THR A 1 190 ? 3.873 5.987 13.738 1.00 79.62 190 THR A N 1
ATOM 1427 C CA . THR A 1 190 ? 2.548 6.041 14.357 1.00 79.62 190 THR A CA 1
ATOM 1428 C C . THR A 1 190 ? 1.574 5.035 13.748 1.00 79.62 190 THR A C 1
ATOM 1430 O O . THR A 1 190 ? 0.456 4.939 14.238 1.00 79.62 190 THR A O 1
ATOM 1433 N N . GLY A 1 191 ? 1.921 4.297 12.687 1.00 78.06 191 GLY A N 1
ATOM 1434 C CA . GLY A 1 191 ? 1.069 3.238 12.127 1.00 78.06 191 GLY A CA 1
ATOM 1435 C C . GLY A 1 191 ? -0.298 3.717 11.613 1.00 78.06 191 GLY A C 1
ATOM 1436 O O . GLY A 1 191 ? -1.237 2.924 11.499 1.00 78.06 191 GLY A O 1
ATOM 1437 N N . ARG A 1 192 ? -0.459 5.021 11.341 1.00 84.69 192 ARG A N 1
ATOM 1438 C CA . ARG A 1 192 ? -1.711 5.605 10.818 1.00 84.69 192 ARG A CA 1
ATOM 1439 C C . ARG A 1 192 ? -1.754 5.650 9.304 1.00 84.69 192 ARG A C 1
ATOM 1441 O O . ARG A 1 192 ? -2.805 5.940 8.729 1.00 84.69 192 ARG A O 1
ATOM 1448 N N . ARG A 1 193 ? -0.623 5.394 8.664 1.00 89.94 193 ARG A N 1
ATOM 1449 C CA . ARG A 1 193 ? -0.486 5.458 7.221 1.00 89.94 193 ARG A CA 1
ATOM 1450 C C . ARG A 1 193 ? -0.844 4.129 6.567 1.00 89.94 193 ARG A C 1
ATOM 1452 O O . ARG A 1 193 ? -0.429 3.080 7.032 1.00 89.94 193 ARG A O 1
ATOM 1459 N N . VAL A 1 194 ? -1.600 4.175 5.481 1.00 92.69 194 VAL A N 1
ATOM 1460 C CA . VAL A 1 194 ? -1.767 3.050 4.555 1.00 92.69 194 VAL A CA 1
ATOM 1461 C C . VAL A 1 194 ? -1.024 3.418 3.283 1.00 92.69 194 VAL A C 1
ATOM 1463 O O . VAL A 1 194 ? -1.348 4.433 2.670 1.00 92.69 194 VAL A O 1
ATOM 1466 N N . THR A 1 195 ? -0.030 2.627 2.893 1.00 95.56 195 THR A N 1
ATOM 1467 C CA . THR A 1 195 ? 0.789 2.928 1.714 1.00 95.56 195 THR A CA 1
ATOM 1468 C C . THR A 1 195 ? 0.373 2.053 0.541 1.00 95.56 195 THR A C 1
ATOM 1470 O O . THR A 1 195 ? 0.333 0.829 0.646 1.00 95.56 195 THR A O 1
ATOM 1473 N N . VAL A 1 196 ? 0.089 2.683 -0.595 1.00 97.50 196 VAL A N 1
ATOM 1474 C CA . VAL A 1 196 ? -0.177 2.009 -1.868 1.00 97.50 196 VAL A CA 1
ATOM 1475 C C . VAL A 1 196 ? 0.913 2.425 -2.843 1.00 97.50 196 VAL A C 1
ATOM 1477 O O . VAL A 1 196 ? 0.990 3.590 -3.234 1.00 97.50 196 VAL A O 1
ATOM 1480 N N . VAL A 1 197 ? 1.777 1.480 -3.203 1.00 98.19 197 VAL A N 1
ATOM 1481 C CA . VAL A 1 197 ? 2.845 1.687 -4.183 1.00 98.19 197 VAL A CA 1
ATOM 1482 C C . VAL A 1 197 ? 2.333 1.278 -5.557 1.00 98.19 197 VAL A C 1
ATOM 1484 O O . VAL A 1 197 ? 1.922 0.140 -5.731 1.00 98.19 197 VAL A O 1
ATOM 1487 N N . VAL A 1 198 ? 2.357 2.173 -6.537 1.00 98.06 198 VAL A N 1
ATOM 1488 C CA . VAL A 1 198 ? 1.973 1.884 -7.923 1.00 98.06 198 VAL A CA 1
ATOM 1489 C C . VAL A 1 198 ? 3.239 1.682 -8.742 1.00 98.06 198 VAL A C 1
ATOM 1491 O O . VAL A 1 198 ? 4.038 2.607 -8.889 1.00 98.06 198 VAL A O 1
ATOM 1494 N N . SER A 1 199 ? 3.455 0.460 -9.228 1.00 97.62 199 SER A N 1
ATOM 1495 C CA . SER A 1 199 ? 4.665 0.101 -9.970 1.00 97.62 199 SER A CA 1
ATOM 1496 C C . SER A 1 199 ? 4.445 -1.135 -10.836 1.00 97.62 199 SER A C 1
ATOM 1498 O O . SER A 1 199 ? 3.727 -2.054 -10.453 1.00 97.62 199 SER A O 1
ATOM 1500 N N . ASP A 1 200 ? 5.105 -1.180 -11.989 1.00 95.75 200 ASP A N 1
ATOM 1501 C CA . ASP A 1 200 ? 5.237 -2.370 -12.832 1.00 95.75 200 ASP A CA 1
ATOM 1502 C C . ASP A 1 200 ? 6.301 -3.364 -12.318 1.00 95.75 200 ASP A C 1
ATOM 1504 O O . ASP A 1 200 ? 6.506 -4.428 -12.906 1.00 95.75 200 ASP A O 1
ATOM 1508 N N . CYS A 1 201 ? 6.987 -3.008 -11.228 1.00 96.69 201 CYS A N 1
ATOM 1509 C CA . CYS A 1 201 ? 8.057 -3.761 -10.592 1.00 96.69 201 CYS A CA 1
ATOM 1510 C C . CYS A 1 201 ? 9.216 -4.133 -11.531 1.00 96.69 201 CYS A C 1
ATOM 1512 O O . CYS A 1 201 ? 9.879 -5.153 -11.322 1.00 96.69 201 CYS A O 1
ATOM 1514 N N . ALA A 1 202 ? 9.485 -3.331 -12.563 1.00 94.44 202 ALA A N 1
ATOM 1515 C CA . ALA A 1 202 ? 10.563 -3.572 -13.526 1.00 94.44 202 ALA A CA 1
ATOM 1516 C C . ALA A 1 202 ? 11.677 -2.509 -13.491 1.00 94.44 202 ALA A C 1
ATOM 1518 O O . ALA A 1 202 ? 12.778 -2.758 -13.998 1.00 94.44 202 ALA A O 1
ATOM 1519 N N . GLY A 1 203 ? 11.417 -1.357 -12.867 1.00 93.12 203 GLY A N 1
ATOM 1520 C CA . GLY A 1 203 ? 12.322 -0.210 -12.828 1.00 93.12 203 GLY A CA 1
ATOM 1521 C C . GLY A 1 203 ? 13.689 -0.447 -12.151 1.00 93.12 203 GLY A C 1
ATOM 1522 O O . GLY A 1 203 ? 13.930 -1.475 -11.505 1.00 93.12 203 GLY A O 1
ATOM 1523 N N . PRO A 1 204 ? 14.623 0.522 -12.255 1.00 93.75 204 PRO A N 1
ATOM 1524 C CA . PRO A 1 204 ? 15.976 0.416 -11.697 1.00 93.75 204 PRO A CA 1
ATOM 1525 C C . PRO A 1 204 ? 16.017 0.074 -10.204 1.00 93.75 204 PRO A C 1
ATOM 1527 O O . PRO A 1 204 ? 16.792 -0.794 -9.812 1.00 93.75 204 PRO A O 1
ATOM 1530 N N . LEU A 1 205 ? 15.144 0.685 -9.397 1.00 95.81 205 LEU A N 1
ATOM 1531 C CA . LEU A 1 205 ? 15.057 0.448 -7.950 1.00 95.81 205 LEU A CA 1
ATOM 1532 C C . LEU A 1 205 ? 14.672 -0.991 -7.594 1.00 95.81 205 LEU A C 1
ATOM 1534 O O . LEU A 1 205 ? 15.062 -1.501 -6.543 1.00 95.81 205 LEU A O 1
ATOM 1538 N N . TRP A 1 206 ? 13.921 -1.656 -8.469 1.00 96.25 206 TRP A N 1
ATOM 1539 C CA . TRP A 1 206 ? 13.577 -3.061 -8.307 1.00 96.25 206 TRP A CA 1
ATOM 1540 C C . TRP A 1 206 ? 14.714 -3.979 -8.733 1.00 96.25 206 TRP A C 1
ATOM 1542 O O . TRP A 1 206 ? 14.941 -5.012 -8.108 1.00 96.25 206 TRP A O 1
ATOM 1552 N N . ARG A 1 207 ? 15.472 -3.600 -9.770 1.00 94.00 207 ARG A N 1
ATOM 1553 C CA . ARG A 1 207 ? 16.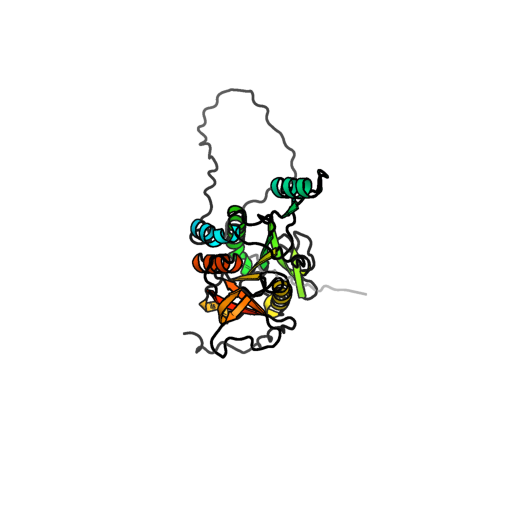668 -4.349 -10.185 1.00 94.00 207 ARG A CA 1
ATOM 1554 C C . ARG A 1 207 ? 17.753 -4.328 -9.113 1.00 94.00 207 ARG A C 1
ATOM 1556 O O . ARG A 1 207 ? 18.402 -5.342 -8.906 1.00 94.00 207 ARG A O 1
ATOM 1563 N N . THR A 1 208 ? 17.934 -3.213 -8.417 1.00 94.94 208 THR A N 1
ATOM 1564 C CA . THR A 1 208 ? 18.931 -3.066 -7.344 1.00 94.94 208 THR A CA 1
ATOM 1565 C C . THR A 1 208 ? 18.448 -3.578 -5.979 1.00 94.94 208 THR A C 1
ATOM 1567 O O . THR A 1 208 ? 19.201 -3.553 -5.005 1.00 94.94 208 THR A O 1
ATOM 1570 N N . GLY A 1 209 ? 17.190 -4.022 -5.874 1.00 95.44 209 GLY A N 1
ATOM 1571 C CA . GLY A 1 209 ? 16.583 -4.482 -4.622 1.00 95.44 209 GLY A CA 1
ATOM 1572 C C . GLY A 1 209 ? 16.256 -3.362 -3.624 1.00 95.44 209 GLY A C 1
ATOM 1573 O O . GLY A 1 209 ? 15.797 -3.642 -2.517 1.00 95.44 209 GLY A O 1
ATOM 1574 N N . HIS A 1 210 ? 16.487 -2.091 -3.971 1.00 96.81 210 HIS A N 1
ATOM 1575 C CA . HIS A 1 210 ? 16.183 -0.956 -3.093 1.00 96.81 210 HIS A CA 1
ATOM 1576 C C . HIS A 1 210 ? 14.673 -0.804 -2.855 1.00 96.81 210 HIS A C 1
ATOM 1578 O O . HIS A 1 210 ? 14.262 -0.565 -1.720 1.00 96.81 210 HIS A O 1
ATOM 1584 N N . ALA A 1 211 ? 13.845 -1.032 -3.881 1.00 97.12 211 ALA A N 1
ATOM 1585 C CA . ALA A 1 211 ? 12.388 -1.007 -3.745 1.00 97.12 211 ALA A CA 1
ATOM 1586 C C . ALA A 1 211 ? 11.875 -2.082 -2.768 1.00 97.12 211 ALA A C 1
ATOM 1588 O O . ALA A 1 211 ? 11.034 -1.792 -1.920 1.00 97.12 211 ALA A O 1
ATOM 1589 N N . HIS A 1 212 ? 12.415 -3.305 -2.816 1.00 96.81 212 HIS A N 1
ATOM 1590 C CA . HIS A 1 212 ? 12.035 -4.381 -1.891 1.00 96.81 212 HIS A CA 1
ATOM 1591 C C . HIS A 1 212 ? 12.411 -4.065 -0.448 1.00 96.81 212 HIS A C 1
ATOM 1593 O O . HIS A 1 212 ? 11.609 -4.292 0.454 1.00 96.81 212 HIS A O 1
ATOM 1599 N N . ARG A 1 213 ? 13.611 -3.517 -0.226 1.00 96.12 213 ARG A N 1
ATOM 1600 C CA . ARG A 1 213 ? 14.067 -3.108 1.111 1.00 96.12 213 ARG A CA 1
ATOM 1601 C C . ARG A 1 213 ? 13.188 -1.998 1.680 1.00 96.12 213 ARG A C 1
ATOM 1603 O O . ARG A 1 213 ? 12.793 -2.070 2.841 1.00 96.12 213 ARG A O 1
ATOM 1610 N N . LEU A 1 214 ? 12.804 -1.032 0.844 1.00 96.62 214 LEU A N 1
ATOM 1611 C CA . LEU A 1 214 ? 11.843 0.003 1.215 1.00 96.62 214 LEU A CA 1
ATOM 1612 C C . LEU A 1 214 ? 10.473 -0.596 1.570 1.00 96.62 214 LEU A C 1
ATOM 1614 O O . LEU A 1 214 ? 9.913 -0.264 2.611 1.00 96.62 214 LEU A O 1
ATOM 1618 N N . LEU A 1 215 ? 9.940 -1.505 0.748 1.00 95.94 215 LEU A N 1
ATOM 1619 C CA . LEU A 1 215 ? 8.679 -2.189 1.046 1.00 95.94 215 LEU A CA 1
ATOM 1620 C C . LEU A 1 215 ? 8.745 -2.969 2.360 1.00 95.94 215 LEU A C 1
ATOM 1622 O O . LEU A 1 215 ? 7.800 -2.908 3.140 1.00 95.94 215 LEU A O 1
ATOM 1626 N N . HIS A 1 216 ? 9.856 -3.661 2.630 1.00 94.44 216 HIS A N 1
ATOM 1627 C CA . HIS A 1 216 ? 10.074 -4.370 3.892 1.00 94.44 216 HIS A CA 1
ATOM 1628 C C . HIS A 1 216 ? 10.051 -3.412 5.085 1.00 94.44 216 HIS A C 1
ATOM 1630 O O . HIS A 1 216 ? 9.315 -3.649 6.041 1.00 94.44 216 HIS A O 1
ATOM 1636 N N . GLN A 1 217 ? 10.777 -2.292 5.003 1.00 93.00 217 GLN A N 1
ATOM 1637 C CA . GLN A 1 217 ? 10.786 -1.255 6.039 1.00 93.00 217 GLN A CA 1
ATOM 1638 C C . GLN A 1 217 ? 9.379 -0.711 6.312 1.00 93.00 217 GLN A C 1
ATOM 1640 O O . GLN A 1 217 ? 8.970 -0.614 7.469 1.00 93.00 217 GLN A O 1
ATO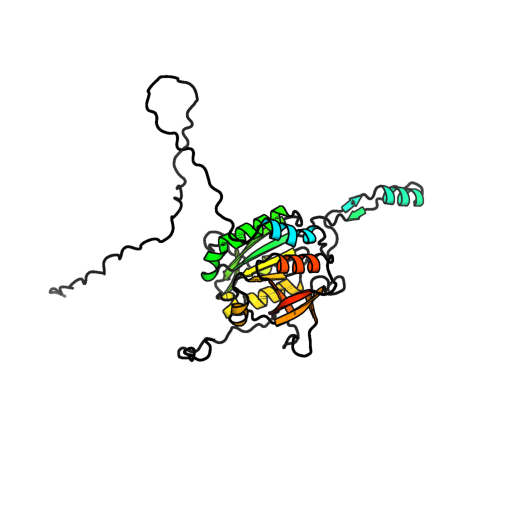M 1645 N N . LEU A 1 218 ? 8.623 -0.386 5.261 1.00 93.06 218 LEU A N 1
ATOM 1646 C CA . LEU A 1 218 ? 7.276 0.168 5.393 1.00 93.06 218 LEU A CA 1
ATOM 1647 C C . LEU A 1 218 ? 6.281 -0.865 5.944 1.00 93.06 218 LEU A C 1
ATOM 1649 O O . LEU A 1 218 ? 5.512 -0.544 6.851 1.00 93.06 218 LEU A O 1
ATOM 1653 N N . ALA A 1 219 ? 6.337 -2.110 5.458 1.00 90.25 219 ALA A N 1
ATOM 1654 C CA . ALA A 1 219 ? 5.434 -3.192 5.856 1.00 90.25 219 ALA A CA 1
ATOM 1655 C C . ALA A 1 219 ? 5.586 -3.599 7.331 1.00 90.25 219 ALA A C 1
ATOM 1657 O O . ALA A 1 219 ? 4.657 -4.148 7.919 1.00 90.25 219 ALA A O 1
ATOM 1658 N N . ARG A 1 220 ? 6.732 -3.303 7.960 1.00 87.69 220 ARG A N 1
ATOM 1659 C CA . ARG A 1 220 ? 6.921 -3.486 9.409 1.00 87.69 220 ARG A CA 1
ATOM 1660 C C . ARG A 1 220 ? 6.132 -2.495 10.257 1.00 87.69 220 ARG A C 1
ATOM 1662 O O . ARG A 1 220 ? 5.849 -2.791 11.413 1.00 87.69 220 ARG A O 1
ATOM 1669 N N . LEU A 1 221 ? 5.843 -1.312 9.721 1.00 85.50 221 LEU A N 1
ATOM 1670 C CA . LEU A 1 221 ? 5.275 -0.200 10.483 1.00 85.50 221 LEU A CA 1
ATOM 1671 C C . LEU A 1 221 ? 3.776 -0.052 10.243 1.00 85.50 221 LEU A C 1
ATOM 1673 O O . LEU A 1 221 ? 3.027 0.264 11.168 1.00 85.50 221 LEU A O 1
ATOM 1677 N N . ALA A 1 222 ? 3.332 -0.257 9.005 1.00 86.62 222 ALA A N 1
ATOM 1678 C CA . ALA A 1 222 ? 1.953 -0.019 8.620 1.00 86.62 222 ALA A CA 1
ATOM 1679 C C . ALA A 1 222 ? 1.548 -0.860 7.396 1.00 86.62 222 ALA A C 1
ATOM 1681 O O . ALA A 1 222 ? 2.414 -1.448 6.748 1.00 86.62 222 ALA A O 1
ATOM 1682 N N . PRO A 1 223 ? 0.248 -0.937 7.055 1.00 90.19 223 PRO A N 1
ATOM 1683 C CA . PRO A 1 223 ? -0.195 -1.689 5.890 1.00 90.19 223 PRO A CA 1
ATOM 1684 C C . PRO A 1 223 ? 0.380 -1.113 4.593 1.00 90.19 223 PRO A C 1
ATOM 1686 O O . PRO A 1 223 ? 0.240 0.082 4.314 1.00 90.19 223 PRO A O 1
ATOM 1689 N N . VAL A 1 224 ? 0.973 -1.988 3.782 1.00 93.56 224 VAL A N 1
ATOM 1690 C CA . VAL A 1 224 ? 1.516 -1.664 2.460 1.00 93.56 224 VAL A CA 1
ATOM 1691 C C . VAL A 1 224 ? 0.918 -2.611 1.431 1.00 93.56 224 VAL A C 1
ATOM 1693 O O . VAL A 1 224 ? 0.785 -3.802 1.700 1.00 93.56 224 VAL A O 1
ATOM 1696 N N . ALA A 1 225 ? 0.578 -2.097 0.253 1.00 95.88 225 ALA A N 1
ATOM 1697 C CA . ALA A 1 225 ? 0.235 -2.901 -0.914 1.00 95.88 225 ALA A CA 1
ATOM 1698 C C . ALA A 1 225 ? 0.919 -2.344 -2.164 1.00 95.88 225 ALA A C 1
ATOM 1700 O O . ALA A 1 225 ? 1.144 -1.137 -2.269 1.00 95.88 225 ALA A O 1
ATOM 1701 N N . VAL A 1 226 ? 1.217 -3.225 -3.115 1.00 97.88 226 VAL A N 1
ATOM 1702 C CA . VAL A 1 226 ? 1.679 -2.856 -4.453 1.00 97.88 226 VAL A CA 1
ATOM 1703 C C . VAL A 1 226 ? 0.508 -2.996 -5.414 1.00 97.88 226 VAL A C 1
ATOM 1705 O O . VAL A 1 226 ? -0.064 -4.072 -5.545 1.00 97.88 226 VAL A O 1
ATOM 1708 N N . LEU A 1 227 ? 0.137 -1.919 -6.090 1.00 97.06 227 LEU A N 1
ATOM 1709 C CA . LEU A 1 227 ? -0.781 -1.950 -7.215 1.00 97.06 227 LEU A CA 1
ATOM 1710 C C . LEU A 1 227 ? 0.041 -2.129 -8.494 1.00 97.06 227 LEU A C 1
ATOM 1712 O O . LEU A 1 227 ? 0.775 -1.222 -8.890 1.00 97.06 227 LEU A O 1
ATOM 1716 N N . GLN A 1 228 ? -0.079 -3.293 -9.126 1.00 95.75 228 GLN A N 1
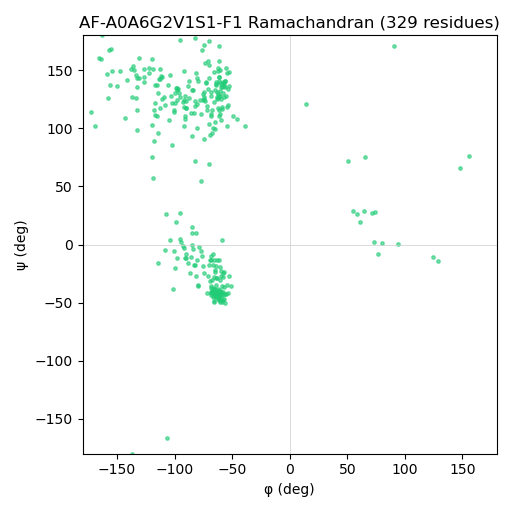ATOM 1717 C CA . GLN A 1 228 ? 0.709 -3.642 -10.303 1.00 95.75 228 GLN A CA 1
ATOM 1718 C C . GLN A 1 228 ? -0.160 -3.554 -11.565 1.00 95.75 228 GLN A C 1
ATOM 1720 O O . GLN A 1 228 ? -1.030 -4.407 -11.758 1.00 95.75 228 GLN A O 1
ATOM 1725 N N . PRO A 1 229 ? 0.040 -2.534 -12.426 1.00 94.56 229 PRO A N 1
ATOM 1726 C CA . PRO A 1 229 ? -0.849 -2.268 -13.556 1.00 94.56 229 PRO A CA 1
ATOM 1727 C C . PRO A 1 229 ? -0.674 -3.253 -14.721 1.00 94.56 229 PRO A C 1
ATOM 1729 O O . PRO A 1 229 ? -1.567 -3.388 -15.555 1.00 94.56 229 PRO A O 1
ATOM 1732 N N . LEU A 1 230 ? 0.451 -3.975 -14.779 1.00 93.94 230 LEU A N 1
ATOM 1733 C CA . LEU A 1 230 ? 0.666 -5.013 -15.785 1.00 93.94 230 LEU A CA 1
ATOM 1734 C C . LEU A 1 230 ? -0.367 -6.150 -15.651 1.00 93.94 230 LEU A C 1
ATOM 1736 O O . LEU A 1 230 ? -0.768 -6.485 -14.536 1.00 93.94 230 LEU A O 1
ATOM 1740 N N . PRO A 1 231 ? -0.743 -6.829 -16.750 1.00 90.94 231 PRO A N 1
ATOM 1741 C CA . PRO A 1 231 ? -1.554 -8.042 -16.680 1.00 90.94 231 PRO A CA 1
ATOM 1742 C C . PRO A 1 231 ? -0.905 -9.122 -15.802 1.00 90.94 231 PRO A C 1
ATOM 1744 O O . PRO A 1 231 ? 0.299 -9.357 -15.900 1.00 90.94 231 PRO A O 1
ATOM 1747 N N . GLN A 1 232 ? -1.706 -9.846 -15.011 1.00 90.00 232 GLN A N 1
ATOM 1748 C CA . GLN A 1 232 ? -1.210 -10.825 -14.025 1.00 90.00 232 GLN A CA 1
ATOM 1749 C C . GLN A 1 232 ? -0.267 -11.889 -14.604 1.00 90.00 232 GLN A C 1
ATOM 1751 O O . GLN A 1 232 ? 0.716 -12.257 -13.967 1.00 90.00 232 GLN A O 1
ATOM 1756 N N . ARG A 1 233 ? -0.491 -12.325 -15.851 1.00 90.00 233 ARG A N 1
ATOM 1757 C CA . ARG A 1 233 ? 0.394 -13.275 -16.556 1.00 90.00 233 ARG A CA 1
ATOM 1758 C C . ARG A 1 233 ? 1.851 -12.801 -16.673 1.00 90.00 233 ARG A C 1
ATOM 1760 O O . ARG A 1 233 ? 2.751 -13.612 -16.851 1.00 90.00 233 ARG A O 1
ATOM 1767 N N . MET A 1 234 ? 2.091 -11.490 -16.601 1.00 92.19 234 MET A N 1
ATOM 1768 C CA . MET A 1 234 ? 3.426 -10.897 -16.702 1.00 92.19 234 MET A CA 1
ATOM 1769 C C . MET A 1 234 ? 4.122 -10.763 -15.345 1.00 92.19 234 MET A C 1
ATOM 1771 O O . MET A 1 234 ? 5.321 -10.505 -15.312 1.00 92.19 234 MET A O 1
ATOM 1775 N N . TRP A 1 235 ? 3.411 -10.950 -14.231 1.00 92.19 235 TRP A N 1
ATOM 1776 C CA . TRP A 1 235 ? 3.923 -10.647 -12.893 1.00 92.19 235 TRP A CA 1
ATOM 1777 C C . TRP A 1 235 ? 5.115 -11.519 -12.495 1.00 92.19 235 TRP A C 1
ATOM 1779 O O . TRP A 1 235 ? 6.064 -11.025 -11.901 1.00 92.19 235 TRP A O 1
ATOM 1789 N N . ASN A 1 236 ? 5.144 -12.781 -12.926 1.00 87.38 236 ASN A N 1
ATOM 1790 C CA . ASN A 1 236 ? 6.281 -13.677 -12.679 1.00 87.38 236 ASN A CA 1
ATOM 1791 C C . ASN A 1 236 ? 7.557 -13.274 -13.440 1.00 87.38 236 ASN A C 1
ATOM 1793 O O . ASN A 1 236 ? 8.622 -13.831 -13.189 1.00 87.38 236 ASN A O 1
ATOM 1797 N N . ARG A 1 237 ? 7.460 -12.321 -14.377 1.00 88.69 237 ARG A N 1
ATOM 1798 C CA . ARG A 1 237 ? 8.589 -11.785 -15.151 1.00 88.69 237 ARG A CA 1
ATOM 1799 C C . ARG A 1 237 ? 9.079 -10.434 -14.621 1.00 88.69 237 ARG A C 1
ATOM 1801 O O . ARG A 1 237 ? 10.074 -9.918 -15.130 1.00 88.69 237 ARG A O 1
ATOM 1808 N N . THR A 1 238 ? 8.399 -9.852 -13.632 1.00 92.94 238 THR A N 1
ATOM 1809 C CA . THR A 1 238 ? 8.852 -8.624 -12.969 1.00 92.94 238 THR A CA 1
ATOM 1810 C C . THR A 1 238 ? 9.885 -8.965 -11.895 1.00 92.94 238 THR A C 1
ATOM 1812 O O . THR A 1 238 ? 10.231 -10.124 -11.658 1.00 92.94 238 THR A O 1
ATOM 1815 N N . ARG A 1 239 ? 10.432 -7.945 -11.238 1.00 94.38 239 ARG A N 1
ATOM 1816 C CA . ARG A 1 239 ? 11.376 -8.128 -10.130 1.00 94.38 239 ARG A CA 1
ATOM 1817 C C . ARG A 1 239 ? 10.682 -8.335 -8.787 1.00 94.38 239 ARG A C 1
ATOM 1819 O O . ARG A 1 239 ? 11.377 -8.548 -7.800 1.00 94.38 239 ARG A O 1
ATOM 1826 N N . LEU A 1 240 ? 9.351 -8.324 -8.745 1.00 93.69 240 LEU A N 1
ATOM 1827 C CA . LEU A 1 240 ? 8.556 -8.721 -7.587 1.00 93.69 240 LEU A CA 1
ATOM 1828 C C . LEU A 1 240 ? 7.657 -9.907 -7.983 1.00 93.69 240 LEU A C 1
ATOM 1830 O O . LEU A 1 240 ? 6.461 -9.716 -8.213 1.00 93.69 240 LEU A O 1
ATOM 1834 N N . PRO A 1 241 ? 8.221 -11.124 -8.117 1.00 88.75 241 PRO A N 1
ATOM 1835 C CA . PRO A 1 241 ? 7.428 -12.301 -8.441 1.00 88.75 241 PRO A CA 1
ATOM 1836 C C . PRO A 1 241 ? 6.400 -12.558 -7.339 1.00 88.75 241 PRO A C 1
ATOM 1838 O O . PRO A 1 241 ? 6.669 -12.338 -6.153 1.00 88.75 241 PRO A O 1
ATOM 1841 N N . VAL A 1 242 ? 5.223 -13.031 -7.742 1.00 89.62 242 VAL A N 1
ATOM 1842 C CA . VAL A 1 242 ? 4.112 -13.257 -6.823 1.00 89.62 242 VAL A CA 1
ATOM 1843 C C . VAL A 1 242 ? 3.930 -14.733 -6.511 1.00 89.62 242 VAL A C 1
ATOM 1845 O O . VAL A 1 242 ? 4.094 -15.605 -7.359 1.00 89.62 242 VAL A O 1
ATOM 1848 N N . THR A 1 243 ? 3.522 -14.998 -5.281 1.00 88.56 243 THR A N 1
ATOM 1849 C CA . THR A 1 243 ? 2.969 -16.282 -4.848 1.00 88.56 243 THR A CA 1
ATOM 1850 C C . THR A 1 243 ? 1.497 -16.080 -4.518 1.00 88.56 243 THR A C 1
ATOM 1852 O O . THR A 1 243 ? 1.115 -15.009 -4.047 1.00 88.56 243 THR A O 1
ATOM 1855 N N . PHE A 1 244 ? 0.654 -17.070 -4.791 1.00 86.19 244 PHE A N 1
ATOM 1856 C CA . PHE A 1 244 ? -0.770 -16.997 -4.469 1.00 86.19 244 PHE A CA 1
ATOM 1857 C C . PHE A 1 244 ? -1.036 -17.730 -3.158 1.00 86.19 244 PHE A C 1
ATOM 1859 O O . PHE A 1 244 ? -0.537 -18.834 -2.951 1.00 86.19 244 PHE A O 1
ATOM 1866 N N . GLY A 1 245 ? -1.819 -17.116 -2.277 1.00 83.94 245 GLY A N 1
ATOM 1867 C CA . GLY A 1 245 ? -2.155 -17.695 -0.981 1.00 83.94 245 GLY A CA 1
ATOM 1868 C C . GLY A 1 245 ? -3.365 -17.030 -0.342 1.00 83.94 245 GLY A C 1
ATOM 1869 O O . GLY A 1 245 ? -3.969 -16.115 -0.905 1.00 83.94 245 GLY A O 1
ATOM 1870 N N . SER A 1 246 ? -3.734 -17.504 0.844 1.00 86.62 246 SER A N 1
ATOM 1871 C CA . SER A 1 246 ? -4.814 -16.927 1.640 1.00 86.62 246 SER A CA 1
ATOM 1872 C C . SER A 1 246 ? -4.246 -15.856 2.568 1.00 86.62 246 SER A C 1
ATOM 1874 O O . SER A 1 246 ? -3.401 -16.137 3.414 1.00 86.62 246 SER A O 1
ATOM 1876 N N . LEU A 1 247 ? -4.679 -14.613 2.395 1.00 86.25 247 LEU A N 1
ATOM 1877 C CA . LEU A 1 247 ? -4.271 -13.466 3.190 1.00 86.25 247 LEU A CA 1
ATOM 1878 C C . LEU A 1 247 ? -5.190 -13.289 4.392 1.00 86.25 247 LEU A C 1
ATOM 1880 O O . LEU A 1 247 ? -6.391 -13.078 4.234 1.00 86.25 247 LEU A O 1
ATOM 1884 N N . THR A 1 248 ? -4.604 -13.275 5.583 1.00 83.88 248 THR A N 1
ATOM 1885 C CA . THR A 1 248 ? -5.289 -12.934 6.832 1.00 83.88 248 THR A CA 1
ATOM 1886 C C . THR A 1 248 ? -4.644 -11.703 7.461 1.00 83.88 248 THR A C 1
ATOM 1888 O O . THR A 1 248 ? -3.451 -11.423 7.285 1.00 83.88 248 THR A O 1
ATOM 1891 N N . ARG A 1 249 ? -5.441 -10.932 8.201 1.00 78.19 249 ARG A N 1
ATOM 1892 C CA . ARG A 1 249 ? -4.922 -9.828 9.009 1.00 78.19 249 ARG A CA 1
ATOM 1893 C C . ARG A 1 249 ? -4.220 -10.411 10.233 1.00 78.19 249 ARG A C 1
ATOM 1895 O O . ARG A 1 249 ? -4.784 -11.260 10.917 1.00 78.19 249 ARG A O 1
ATOM 1902 N N . GLY A 1 250 ? -3.008 -9.954 10.523 1.00 68.06 250 GLY A N 1
ATOM 1903 C CA . GLY A 1 250 ? -2.303 -10.343 11.734 1.00 68.06 250 GLY A CA 1
ATOM 1904 C C . GLY A 1 250 ? -3.056 -9.907 12.994 1.00 68.06 250 GLY A C 1
ATOM 1905 O O . GLY A 1 250 ? -3.814 -8.935 13.007 1.00 68.06 250 GLY A O 1
ATOM 1906 N N . GLU A 1 251 ? -2.862 -10.665 14.066 1.00 57.19 251 GLU A N 1
ATOM 1907 C CA . GLU A 1 251 ? -3.551 -10.462 15.338 1.00 57.19 251 GLU A CA 1
ATOM 1908 C C . GLU A 1 251 ? -2.744 -9.557 16.277 1.00 57.19 251 GLU A C 1
ATOM 1910 O O . GLU A 1 251 ? -1.512 -9.568 16.277 1.00 57.19 251 GLU A O 1
ATOM 1915 N N . GLY A 1 252 ? -3.448 -8.799 17.120 1.00 53.09 252 GLY A N 1
ATOM 1916 C CA . GLY A 1 252 ? -2.863 -7.991 18.192 1.00 53.09 252 GLY A CA 1
ATOM 1917 C C . GLY A 1 252 ? -2.505 -6.547 17.805 1.00 53.09 252 GLY A C 1
ATOM 1918 O O . GLY A 1 252 ? -2.539 -6.181 16.630 1.00 53.09 252 GLY A O 1
ATOM 1919 N N . PRO A 1 253 ? -2.149 -5.699 18.791 1.00 46.31 253 PRO A N 1
ATOM 1920 C CA . PRO A 1 253 ? -1.867 -4.279 18.573 1.00 46.31 253 PRO A CA 1
ATOM 1921 C C . PRO A 1 253 ? -0.715 -4.069 17.583 1.00 46.31 253 PRO A C 1
ATOM 1923 O O . PRO A 1 253 ? -0.845 -3.303 16.643 1.00 46.31 253 PRO A O 1
ATOM 1926 N N . ALA A 1 254 ? 0.380 -4.820 17.715 1.00 45.00 254 ALA A N 1
ATOM 1927 C CA . ALA A 1 254 ? 1.510 -4.752 16.786 1.00 45.00 254 ALA A CA 1
ATOM 1928 C C . ALA A 1 254 ? 1.313 -5.578 15.495 1.00 45.00 254 ALA A C 1
ATOM 1930 O O . ALA A 1 254 ? 2.033 -5.368 14.525 1.00 45.00 254 ALA A O 1
ATOM 1931 N N . GLY A 1 255 ? 0.364 -6.524 15.473 1.00 49.84 255 GLY A N 1
ATOM 1932 C CA . GLY A 1 255 ? 0.154 -7.4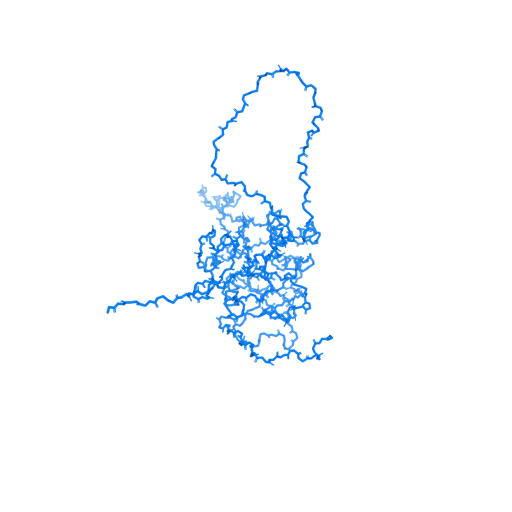49 14.355 1.00 49.84 255 GLY A CA 1
ATOM 1933 C C . GLY A 1 255 ? -0.960 -7.047 13.391 1.00 49.84 255 GLY A C 1
ATOM 1934 O O . GLY A 1 255 ? -1.014 -7.583 12.292 1.00 49.84 255 GLY A O 1
ATOM 1935 N N . ALA A 1 256 ? -1.803 -6.067 13.733 1.00 51.25 256 ALA A N 1
ATOM 1936 C CA . ALA A 1 256 ? -2.926 -5.654 12.885 1.00 51.25 256 ALA A CA 1
ATOM 1937 C C . ALA A 1 256 ? -2.513 -4.991 11.552 1.00 51.25 256 ALA A C 1
ATOM 1939 O O . ALA A 1 256 ? -3.385 -4.711 10.721 1.00 51.25 256 ALA A O 1
ATOM 1940 N N . THR A 1 257 ? -1.218 -4.708 11.385 1.00 55.66 257 THR A N 1
ATOM 1941 C CA . THR A 1 257 ? -0.567 -4.173 10.181 1.00 55.66 257 THR A CA 1
ATOM 1942 C C . THR A 1 257 ? 0.138 -5.252 9.358 1.00 55.66 257 THR A C 1
ATOM 1944 O O . THR A 1 257 ? 0.363 -5.048 8.167 1.00 55.66 257 THR A O 1
ATOM 1947 N N . LEU A 1 258 ? 0.456 -6.397 9.971 1.00 60.28 258 LEU A N 1
ATOM 1948 C CA . LEU A 1 258 ? 1.134 -7.508 9.319 1.00 60.28 258 LEU A CA 1
ATOM 1949 C C . LEU A 1 258 ? 0.109 -8.386 8.615 1.00 60.28 258 LEU A C 1
ATOM 1951 O O . LEU A 1 258 ? -0.918 -8.756 9.181 1.00 60.28 258 LEU A O 1
ATOM 1955 N N . LEU A 1 259 ? 0.402 -8.741 7.374 1.00 70.25 259 LEU A N 1
ATOM 1956 C CA . LEU A 1 259 ? -0.389 -9.698 6.622 1.00 70.25 259 LEU A CA 1
ATOM 1957 C C . LEU A 1 259 ? 0.246 -11.068 6.773 1.00 70.25 259 LEU A C 1
ATOM 1959 O O . LEU A 1 259 ? 1.444 -11.240 6.546 1.00 70.25 259 LEU A O 1
ATOM 1963 N N . LYS A 1 260 ? -0.562 -12.039 7.187 1.00 71.12 260 LYS A N 1
ATOM 1964 C CA . LYS A 1 260 ? -0.144 -13.433 7.251 1.00 71.12 260 LYS A CA 1
ATOM 1965 C C . LYS A 1 260 ? -0.652 -14.133 6.001 1.00 71.12 260 LYS A C 1
ATOM 1967 O O . LYS A 1 260 ? -1.805 -13.955 5.610 1.00 71.12 260 LYS A O 1
ATOM 1972 N N . VAL A 1 261 ? 0.218 -14.924 5.388 1.00 72.94 261 VAL A N 1
ATOM 1973 C CA . VAL A 1 261 ? -0.145 -15.794 4.272 1.00 72.94 261 VAL A CA 1
ATOM 1974 C C . VAL A 1 261 ? -0.306 -17.193 4.833 1.00 72.94 261 VAL A C 1
ATOM 1976 O O . VAL A 1 261 ? 0.651 -17.774 5.341 1.00 72.94 261 VAL A O 1
ATOM 1979 N N . SER A 1 262 ? -1.521 -17.712 4.770 1.00 68.19 262 SER A N 1
ATOM 1980 C CA . SER A 1 262 ? -1.822 -19.113 5.020 1.00 68.19 262 SER A CA 1
ATOM 1981 C C . SER A 1 262 ? -1.923 -19.808 3.667 1.00 68.19 262 SER A C 1
ATOM 1983 O O . SER A 1 262 ? -2.676 -19.375 2.793 1.00 68.19 262 SER A O 1
ATOM 1985 N N . GLY A 1 263 ? -1.145 -20.865 3.473 1.00 60.59 263 GLY A N 1
ATOM 1986 C CA . GLY A 1 263 ? -1.137 -21.636 2.237 1.00 60.59 263 GLY A CA 1
ATOM 1987 C C . GLY A 1 263 ? -0.622 -23.049 2.473 1.00 60.59 263 GLY A C 1
ATOM 1988 O O . GLY A 1 263 ? -0.085 -23.346 3.543 1.00 60.59 263 GLY A O 1
ATOM 1989 N N . ASP A 1 264 ? -0.825 -23.909 1.478 1.00 50.66 264 ASP A N 1
ATOM 1990 C CA . ASP A 1 264 ? -0.339 -25.288 1.483 1.00 50.66 264 ASP A CA 1
ATOM 1991 C C . ASP A 1 264 ? 1.195 -25.328 1.582 1.00 50.66 264 ASP A C 1
ATOM 1993 O O . ASP A 1 264 ? 1.887 -24.398 1.138 1.00 50.66 264 ASP A O 1
ATOM 1997 N N . ALA A 1 265 ? 1.728 -26.392 2.189 1.00 40.72 265 ALA A N 1
ATOM 1998 C CA . ALA A 1 265 ? 3.155 -26.557 2.465 1.00 40.72 265 ALA A CA 1
ATOM 1999 C C . ALA A 1 265 ? 4.012 -26.269 1.211 1.00 40.72 265 ALA A C 1
ATOM 2001 O O . ALA A 1 265 ? 3.977 -27.016 0.240 1.00 40.72 265 ALA A O 1
ATOM 2002 N N . GLY A 1 266 ? 4.763 -25.158 1.224 1.00 48.09 266 GLY A N 1
ATOM 2003 C CA . GLY A 1 266 ? 5.607 -24.709 0.101 1.00 48.09 266 GLY A CA 1
ATOM 2004 C C . GLY A 1 266 ? 5.338 -23.285 -0.408 1.00 48.09 266 GLY A C 1
ATOM 2005 O O . GLY A 1 266 ? 6.149 -22.748 -1.154 1.00 48.09 266 GLY A O 1
ATOM 2006 N N . THR A 1 267 ? 4.251 -22.639 0.026 1.00 54.81 267 THR A N 1
ATOM 2007 C CA . THR A 1 267 ? 3.911 -21.239 -0.335 1.00 54.81 267 THR A CA 1
ATOM 2008 C C . THR A 1 267 ? 4.391 -20.184 0.675 1.00 54.81 267 THR A C 1
ATOM 2010 O O . THR A 1 267 ? 4.145 -18.989 0.501 1.00 54.81 267 THR A O 1
ATOM 2013 N N . GLY A 1 268 ? 5.086 -20.612 1.734 1.00 56.94 268 GLY A N 1
ATOM 2014 C CA . GLY A 1 268 ? 5.671 -19.734 2.749 1.00 56.94 268 GLY A CA 1
ATOM 2015 C C . GLY A 1 268 ? 6.955 -19.036 2.280 1.00 56.94 268 GLY A C 1
ATOM 2016 O O . GLY A 1 268 ? 7.535 -19.410 1.258 1.00 56.94 268 GLY A O 1
ATOM 2017 N N . PRO A 1 269 ? 7.435 -18.027 3.026 1.00 61.47 269 PRO A N 1
ATOM 2018 C CA . PRO A 1 269 ? 8.667 -17.345 2.672 1.00 61.47 269 PRO A CA 1
ATOM 2019 C C . PRO A 1 269 ? 9.821 -18.344 2.675 1.00 61.47 269 PRO A C 1
ATOM 2021 O O . PRO A 1 269 ? 10.071 -19.005 3.680 1.00 61.47 269 PRO A O 1
ATOM 2024 N N . ALA A 1 270 ? 10.583 -18.394 1.583 1.00 62.59 270 ALA A N 1
ATOM 2025 C CA . ALA A 1 270 ? 11.799 -19.206 1.526 1.00 62.59 270 ALA A CA 1
ATOM 2026 C C . ALA A 1 270 ? 12.869 -18.742 2.536 1.00 62.59 270 ALA A C 1
ATOM 2028 O O . ALA A 1 270 ? 13.846 -19.450 2.759 1.00 62.59 270 ALA A O 1
ATOM 2029 N N . HIS A 1 271 ? 12.710 -17.551 3.132 1.00 73.12 271 HIS A N 1
ATOM 2030 C CA . HIS A 1 271 ? 13.708 -16.953 4.007 1.00 73.12 271 HIS A CA 1
ATOM 2031 C C . HIS A 1 271 ? 13.140 -16.414 5.330 1.00 73.12 271 HIS A C 1
ATOM 2033 O O . HIS A 1 271 ? 12.149 -15.673 5.314 1.00 73.12 271 HIS A O 1
ATOM 2039 N N . PRO A 1 272 ? 13.813 -16.680 6.468 1.00 79.06 272 PRO A N 1
ATOM 2040 C CA . PRO A 1 272 ? 13.512 -16.034 7.741 1.00 79.06 272 PRO A CA 1
ATOM 2041 C C . PRO A 1 272 ? 13.505 -14.504 7.630 1.00 79.06 272 PRO A C 1
ATOM 2043 O O . PRO A 1 272 ? 14.387 -13.917 7.001 1.00 79.06 272 PRO A O 1
ATOM 2046 N N . GLY A 1 273 ? 12.506 -13.861 8.241 1.00 84.00 273 GLY A N 1
ATOM 2047 C CA . GLY A 1 273 ? 12.375 -12.398 8.282 1.00 84.00 273 GLY A CA 1
ATOM 2048 C C . GLY A 1 273 ? 11.789 -11.746 7.023 1.00 84.00 273 GLY A C 1
ATOM 2049 O O . GLY A 1 273 ? 11.653 -10.519 6.993 1.00 84.00 273 GLY A O 1
ATOM 2050 N N . ALA A 1 274 ? 11.425 -12.530 6.001 1.00 88.81 274 ALA A N 1
ATOM 2051 C CA . ALA A 1 274 ? 10.697 -12.018 4.846 1.00 88.81 274 ALA A CA 1
ATOM 2052 C C . ALA A 1 274 ? 9.255 -11.645 5.220 1.00 88.81 274 ALA A C 1
ATOM 2054 O O . ALA A 1 274 ? 8.606 -12.322 6.019 1.00 88.81 274 ALA A O 1
ATOM 2055 N N . LEU A 1 275 ? 8.756 -10.568 4.620 1.00 89.62 275 LEU A N 1
ATOM 2056 C CA . LEU A 1 275 ? 7.404 -10.067 4.834 1.00 89.62 275 LEU A CA 1
ATOM 2057 C C . LEU A 1 275 ? 6.576 -10.206 3.564 1.00 89.62 275 LEU A C 1
ATOM 2059 O O . LEU A 1 275 ? 7.073 -10.009 2.454 1.00 89.62 275 LEU A O 1
ATOM 2063 N N . ALA A 1 276 ? 5.305 -10.536 3.757 1.00 89.81 276 ALA A N 1
ATOM 2064 C CA . ALA A 1 276 ? 4.313 -10.608 2.704 1.00 89.81 276 ALA A CA 1
ATOM 2065 C C . ALA A 1 276 ? 3.757 -9.214 2.399 1.00 89.81 276 ALA A C 1
ATOM 2067 O O . ALA A 1 276 ? 3.209 -8.554 3.283 1.00 89.81 276 ALA A O 1
ATOM 2068 N N . VAL A 1 277 ? 3.854 -8.789 1.140 1.00 93.06 277 VAL A N 1
ATOM 2069 C CA . VAL A 1 277 ? 3.223 -7.565 0.635 1.00 93.06 277 VAL A CA 1
ATOM 2070 C C . VAL A 1 277 ? 2.209 -7.948 -0.447 1.00 93.06 277 VAL A C 1
ATOM 2072 O O . VAL A 1 277 ? 2.598 -8.574 -1.435 1.00 93.06 277 VAL A O 1
ATOM 2075 N N . PRO A 1 278 ? 0.915 -7.602 -0.305 1.00 94.44 278 PRO A N 1
ATOM 2076 C CA . PRO A 1 278 ? -0.085 -7.838 -1.335 1.00 94.44 278 PRO A CA 1
ATOM 2077 C C . PRO A 1 278 ? 0.289 -7.151 -2.632 1.00 94.44 278 PRO A C 1
ATOM 2079 O O . PRO A 1 278 ? 0.637 -5.968 -2.634 1.00 94.44 278 PRO A O 1
ATOM 2082 N N . VAL A 1 279 ? 0.130 -7.882 -3.726 1.00 95.75 279 VAL A N 1
ATOM 2083 C CA . VAL A 1 279 ? 0.232 -7.351 -5.080 1.00 95.75 279 VAL A CA 1
ATOM 2084 C C . VAL A 1 279 ? -1.156 -7.416 -5.702 1.00 95.75 279 VAL A C 1
ATOM 2086 O O . VAL A 1 279 ? -1.754 -8.483 -5.822 1.00 95.75 279 VAL A O 1
ATOM 2089 N N . LEU A 1 280 ? -1.706 -6.256 -6.038 1.00 95.31 280 LEU A N 1
ATOM 2090 C CA . LEU A 1 280 ? -3.093 -6.083 -6.444 1.00 95.31 280 LEU A CA 1
ATOM 2091 C C . LEU A 1 280 ? -3.149 -5.629 -7.905 1.00 95.31 280 LEU A C 1
ATOM 2093 O O . LEU A 1 280 ? -2.473 -4.661 -8.262 1.00 95.31 280 LEU A O 1
ATOM 2097 N N . PRO A 1 281 ? -3.960 -6.271 -8.762 1.00 94.06 281 PRO A N 1
ATOM 2098 C CA . PRO A 1 281 ? -4.301 -5.681 -10.047 1.0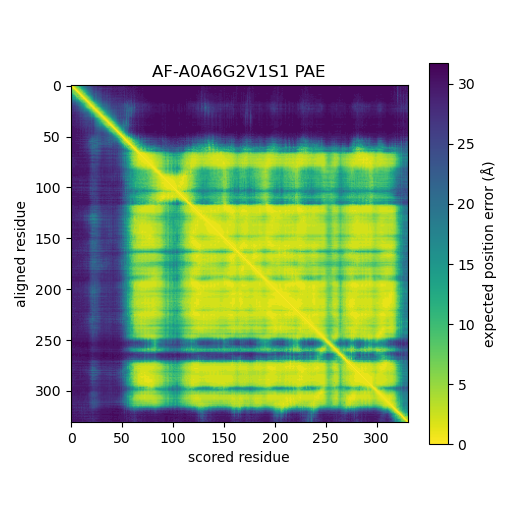0 94.06 281 PRO A CA 1
ATOM 2099 C C . PRO A 1 281 ? -5.226 -4.464 -9.827 1.00 94.06 281 PRO A C 1
ATOM 2101 O O . PRO A 1 281 ? -5.971 -4.432 -8.840 1.00 94.06 281 PRO A O 1
ATOM 2104 N N . PRO A 1 282 ? -5.251 -3.487 -10.748 1.00 91.88 282 PRO A N 1
ATOM 2105 C CA . PRO A 1 282 ? -6.141 -2.326 -10.679 1.00 91.88 282 PRO A CA 1
ATOM 2106 C C . PRO A 1 282 ? -7.583 -2.674 -11.095 1.00 91.88 282 PRO A C 1
ATOM 2108 O O . PRO A 1 282 ? -8.147 -2.069 -12.001 1.00 91.88 282 PRO A O 1
ATOM 2111 N N . VAL A 1 283 ? -8.184 -3.676 -10.448 1.00 91.50 283 VAL A N 1
ATOM 2112 C CA . VAL A 1 283 ? -9.552 -4.150 -10.724 1.00 91.50 283 VAL A CA 1
ATOM 2113 C C . VAL A 1 283 ? -10.392 -4.167 -9.448 1.00 91.50 283 VAL A C 1
ATOM 2115 O O . VAL A 1 283 ? -9.870 -4.350 -8.344 1.00 91.50 283 VAL A O 1
ATOM 2118 N N . ALA A 1 284 ? -11.706 -3.982 -9.601 1.00 91.75 284 ALA A N 1
ATOM 2119 C CA . ALA A 1 284 ? -12.628 -3.782 -8.485 1.00 91.75 284 ALA A CA 1
ATOM 2120 C C . ALA A 1 284 ? -12.623 -4.938 -7.481 1.00 91.75 284 ALA A C 1
ATOM 2122 O O . ALA A 1 284 ? -12.551 -4.688 -6.279 1.00 91.75 284 ALA A O 1
ATOM 2123 N N . ASP A 1 285 ? -12.624 -6.186 -7.945 1.00 91.44 285 ASP A N 1
ATOM 2124 C CA . ASP A 1 285 ? -12.705 -7.348 -7.056 1.00 91.44 285 ASP A CA 1
ATOM 2125 C C . ASP A 1 285 ? -11.489 -7.470 -6.137 1.00 91.44 285 ASP A C 1
ATOM 2127 O O . ASP A 1 285 ? -11.638 -7.647 -4.925 1.00 91.44 285 ASP A O 1
ATOM 2131 N N . ALA A 1 286 ? -10.282 -7.296 -6.683 1.00 92.06 286 ALA A N 1
ATOM 2132 C CA . ALA A 1 286 ? -9.053 -7.368 -5.899 1.00 92.06 286 ALA A CA 1
ATOM 2133 C C . ALA A 1 286 ? -8.942 -6.209 -4.897 1.00 92.06 286 ALA A C 1
ATOM 2135 O O . ALA A 1 286 ? -8.559 -6.410 -3.742 1.00 92.06 286 ALA A O 1
ATOM 2136 N N . LEU A 1 287 ? -9.331 -4.998 -5.307 1.00 93.81 287 LEU A N 1
ATOM 2137 C CA . LEU A 1 287 ? -9.347 -3.834 -4.423 1.00 93.81 287 LEU A CA 1
ATOM 2138 C C . LEU A 1 287 ? -10.424 -3.950 -3.338 1.00 93.81 287 LEU A C 1
ATOM 2140 O O . LEU A 1 287 ? -10.179 -3.555 -2.200 1.00 93.81 287 LEU A O 1
ATOM 2144 N N . ALA A 1 288 ? -11.582 -4.542 -3.646 1.00 93.19 288 ALA A N 1
ATOM 2145 C CA . ALA A 1 288 ? -12.636 -4.811 -2.672 1.00 93.19 288 ALA A CA 1
ATOM 2146 C C . ALA A 1 288 ? -12.196 -5.843 -1.634 1.00 93.19 288 ALA A C 1
ATOM 2148 O O . ALA A 1 288 ? -12.398 -5.652 -0.434 1.00 93.19 288 ALA A O 1
ATOM 2149 N N . ALA A 1 289 ? -11.580 -6.926 -2.098 1.00 91.88 289 ALA A N 1
ATOM 2150 C CA . ALA A 1 289 ? -11.004 -7.976 -1.275 1.00 91.88 289 ALA A CA 1
ATOM 2151 C C . ALA A 1 289 ? -9.971 -7.400 -0.287 1.00 91.88 289 ALA A C 1
ATOM 2153 O O . ALA A 1 289 ? -10.098 -7.582 0.927 1.00 91.88 289 ALA A O 1
ATOM 2154 N N . TRP A 1 290 ? -9.031 -6.595 -0.787 1.00 92.62 290 TRP A N 1
ATOM 2155 C CA . TRP A 1 290 ? -8.038 -5.900 0.032 1.00 92.62 290 TRP A CA 1
ATOM 2156 C C . TRP A 1 290 ? -8.655 -4.877 1.002 1.00 92.62 290 TRP A C 1
ATOM 2158 O O . TRP A 1 290 ? -8.322 -4.865 2.188 1.00 92.62 290 TRP A O 1
ATOM 2168 N N . ALA A 1 291 ? -9.602 -4.052 0.545 1.00 92.56 291 ALA A N 1
ATOM 2169 C CA . ALA A 1 291 ? -10.269 -3.055 1.382 1.00 92.56 291 ALA A CA 1
ATOM 2170 C C . ALA A 1 291 ? -11.042 -3.690 2.546 1.00 92.56 291 ALA A C 1
ATOM 2172 O O . ALA A 1 291 ? -11.017 -3.179 3.672 1.00 92.56 291 ALA A O 1
ATOM 2173 N N . ARG A 1 292 ? -11.725 -4.814 2.299 1.00 91.06 292 ARG A N 1
ATOM 2174 C CA . ARG A 1 292 ? -12.433 -5.580 3.335 1.00 91.06 292 ARG A CA 1
ATOM 2175 C C . ARG A 1 292 ? -11.469 -6.223 4.328 1.00 91.06 292 ARG A C 1
ATOM 2177 O O . ARG A 1 292 ? -11.741 -6.167 5.528 1.00 91.06 292 ARG A O 1
ATOM 2184 N N . LEU A 1 293 ? -10.348 -6.762 3.842 1.00 88.88 293 LEU A N 1
ATOM 2185 C CA . LEU A 1 293 ? -9.291 -7.334 4.678 1.00 88.88 293 LEU A CA 1
ATOM 2186 C C . LEU A 1 293 ? -8.700 -6.278 5.626 1.00 88.88 293 LEU A C 1
ATOM 2188 O O . LEU A 1 293 ? -8.661 -6.489 6.837 1.00 88.88 293 LEU A O 1
ATOM 2192 N N . LEU A 1 294 ? -8.321 -5.105 5.105 1.00 87.50 294 LEU A N 1
ATOM 2193 C CA . LEU A 1 294 ? -7.762 -4.021 5.922 1.00 87.50 294 LEU A CA 1
ATOM 2194 C C . LEU A 1 294 ? -8.762 -3.442 6.922 1.00 87.50 294 LEU A C 1
ATOM 2196 O O . LEU A 1 294 ? -8.406 -3.134 8.059 1.00 87.50 294 LEU A O 1
ATOM 2200 N N . SER A 1 295 ? -10.018 -3.272 6.509 1.00 86.94 295 SER A N 1
ATOM 2201 C CA . SER A 1 295 ? -11.065 -2.727 7.380 1.00 86.94 295 SER A CA 1
ATOM 2202 C C . SER A 1 295 ? -11.593 -3.729 8.411 1.00 86.94 295 SER A C 1
ATOM 2204 O O . SER A 1 295 ? -12.324 -3.319 9.310 1.00 86.94 295 SER A O 1
ATOM 2206 N N . GLY A 1 296 ? -11.236 -5.015 8.307 1.00 84.44 296 GLY A N 1
ATOM 2207 C CA . GLY A 1 296 ? -11.770 -6.075 9.166 1.00 84.44 296 GLY A CA 1
ATOM 2208 C C . GLY A 1 296 ? -13.273 -6.299 8.974 1.00 84.44 296 GLY A C 1
ATOM 2209 O O . GLY A 1 296 ? -13.968 -6.645 9.922 1.00 84.44 296 GLY A O 1
ATOM 2210 N N . THR A 1 297 ? -13.794 -6.029 7.772 1.00 77.69 297 THR A N 1
ATOM 2211 C CA . THR A 1 297 ? -15.235 -6.111 7.457 1.00 77.69 297 THR A CA 1
ATOM 2212 C C . THR A 1 297 ? -15.594 -7.291 6.554 1.00 77.69 297 THR A C 1
ATOM 2214 O O . THR A 1 297 ? -16.770 -7.487 6.255 1.00 77.69 297 THR A O 1
ATOM 2217 N N . GLY A 1 298 ? -14.595 -8.044 6.087 1.00 73.94 298 GLY A N 1
ATOM 2218 C CA . GLY A 1 298 ? -14.766 -9.222 5.237 1.00 73.94 298 GLY A CA 1
ATOM 2219 C C . GLY A 1 298 ? -14.509 -10.536 5.963 1.00 73.94 298 GLY A C 1
ATOM 2220 O O . GLY A 1 298 ? -14.420 -10.584 7.187 1.00 73.94 298 GLY A O 1
ATOM 2221 N N . ALA A 1 299 ? -14.371 -11.602 5.173 1.00 73.25 299 ALA A N 1
ATOM 2222 C CA . ALA A 1 299 ? -13.941 -12.903 5.666 1.00 73.25 299 ALA A CA 1
ATOM 2223 C C . ALA A 1 299 ? -12.593 -12.802 6.398 1.00 73.25 299 ALA A C 1
ATOM 2225 O O . ALA A 1 299 ? -11.766 -11.943 6.083 1.00 73.25 299 ALA A O 1
ATOM 2226 N N . ALA A 1 300 ? -12.367 -13.712 7.349 1.00 75.75 300 ALA A N 1
ATOM 2227 C CA . ALA A 1 300 ? -11.118 -13.773 8.107 1.00 75.75 300 ALA A CA 1
ATOM 2228 C C . ALA A 1 300 ? -9.890 -14.002 7.206 1.00 75.75 300 ALA A C 1
ATOM 2230 O O . ALA A 1 300 ? -8.797 -13.556 7.550 1.00 75.75 300 ALA A O 1
ATOM 2231 N N . SER A 1 301 ? -10.092 -14.648 6.050 1.00 82.50 301 SER A N 1
ATOM 2232 C CA . SER A 1 301 ? -9.069 -14.898 5.039 1.00 82.50 301 SER A CA 1
ATOM 2233 C C . SER A 1 301 ? -9.563 -14.574 3.634 1.00 82.50 301 SER A C 1
ATOM 2235 O O . SER A 1 301 ? -10.736 -14.780 3.316 1.00 82.50 301 SER A O 1
ATOM 2237 N N . VAL A 1 302 ? -8.663 -14.079 2.787 1.00 85.69 302 VAL A N 1
ATOM 2238 C CA . VAL A 1 302 ? -8.964 -13.618 1.430 1.00 85.69 302 VAL A CA 1
ATOM 2239 C C . VAL A 1 302 ? -7.889 -14.119 0.462 1.00 85.69 302 VAL A C 1
ATOM 2241 O O . VAL A 1 302 ? -6.713 -13.878 0.718 1.00 85.69 302 VAL A O 1
ATOM 2244 N N . PRO A 1 303 ? -8.227 -14.792 -0.652 1.00 85.94 303 PRO A N 1
ATOM 2245 C CA . PRO A 1 303 ? -7.220 -15.204 -1.626 1.00 85.94 303 PRO A CA 1
ATOM 2246 C C . PRO A 1 303 ? -6.546 -13.977 -2.253 1.00 85.94 303 PRO A C 1
ATOM 2248 O O . PRO A 1 303 ? -7.209 -12.993 -2.586 1.00 85.94 303 PRO A O 1
ATOM 2251 N N . GLY A 1 304 ? -5.228 -14.029 -2.427 1.00 88.19 304 GLY A N 1
ATOM 2252 C CA . GLY A 1 304 ? -4.472 -12.910 -2.974 1.00 88.19 304 GLY A CA 1
ATOM 2253 C C . GLY A 1 304 ? -3.074 -13.286 -3.442 1.00 88.19 304 GLY A C 1
ATOM 2254 O O . GLY A 1 304 ? -2.508 -14.304 -3.046 1.00 88.19 304 GLY A O 1
ATOM 2255 N N . ALA A 1 305 ? -2.527 -12.435 -4.305 1.00 91.50 305 ALA A N 1
ATOM 2256 C CA . ALA A 1 305 ? -1.143 -12.507 -4.742 1.00 91.50 305 ALA A CA 1
ATOM 2257 C C . ALA A 1 305 ? -0.242 -11.735 -3.771 1.00 91.50 305 ALA A C 1
ATOM 2259 O O . ALA A 1 305 ? -0.594 -10.654 -3.292 1.00 91.50 305 ALA A O 1
ATOM 2260 N N . VAL A 1 306 ? 0.933 -12.292 -3.501 1.00 91.81 306 VAL A N 1
ATOM 2261 C CA . VAL A 1 306 ? 1.877 -11.795 -2.504 1.00 91.81 306 VAL A CA 1
ATOM 2262 C C . VAL A 1 306 ? 3.276 -11.756 -3.084 1.00 91.81 306 VAL A C 1
ATOM 2264 O O . VAL A 1 306 ? 3.789 -12.778 -3.539 1.00 91.81 306 VAL A O 1
ATOM 2267 N N . GLY A 1 307 ? 3.904 -10.587 -3.004 1.00 92.19 307 GLY A N 1
ATOM 2268 C CA . GLY A 1 307 ? 5.336 -10.418 -3.189 1.00 92.19 307 GLY A CA 1
ATOM 2269 C C . GLY A 1 307 ? 6.047 -10.542 -1.845 1.00 92.19 307 GLY A C 1
ATOM 2270 O O . GLY A 1 307 ? 5.689 -9.865 -0.879 1.00 92.19 307 GLY A O 1
ATOM 2271 N N . TRP A 1 308 ? 7.058 -11.405 -1.778 1.00 91.88 308 TRP A N 1
ATOM 2272 C CA . TRP A 1 308 ? 7.897 -11.548 -0.590 1.00 91.88 308 TRP A CA 1
ATOM 2273 C C . TRP A 1 308 ? 9.049 -10.547 -0.640 1.00 91.88 308 TRP A C 1
ATOM 2275 O O . TRP A 1 308 ? 9.802 -10.505 -1.613 1.00 91.88 308 TRP A O 1
ATOM 2285 N N . VAL A 1 309 ? 9.195 -9.748 0.416 1.00 93.12 309 VAL A N 1
ATOM 2286 C CA . VAL A 1 309 ? 10.244 -8.724 0.526 1.00 93.12 309 VAL A CA 1
ATOM 2287 C C . VAL A 1 309 ? 11.108 -8.950 1.755 1.00 93.12 309 VAL A C 1
ATOM 2289 O O . VAL A 1 309 ? 10.651 -9.505 2.755 1.00 93.12 309 VAL A O 1
ATOM 2292 N N . ARG A 1 310 ? 12.368 -8.515 1.691 1.00 92.88 310 ARG A N 1
ATOM 2293 C CA . ARG A 1 310 ? 13.371 -8.727 2.739 1.00 92.88 310 ARG A CA 1
ATOM 2294 C C . ARG A 1 310 ? 14.210 -7.473 2.976 1.00 92.88 310 ARG A C 1
ATOM 2296 O O . ARG A 1 310 ? 14.451 -6.706 2.046 1.00 92.88 310 ARG A O 1
ATOM 2303 N N . ALA A 1 311 ? 14.693 -7.305 4.207 1.00 93.25 311 ALA A N 1
ATOM 2304 C CA . ALA A 1 311 ? 15.585 -6.203 4.587 1.00 93.25 311 ALA A CA 1
ATOM 2305 C C . ALA A 1 311 ? 16.941 -6.251 3.861 1.00 93.25 311 ALA A C 1
ATOM 2307 O O . ALA A 1 311 ? 17.557 -5.216 3.623 1.00 93.25 311 ALA A O 1
ATOM 2308 N N . ASP A 1 312 ? 17.390 -7.448 3.497 1.00 93.06 312 ASP A N 1
ATOM 2309 C CA . ASP A 1 312 ? 18.671 -7.738 2.857 1.00 93.06 312 ASP A CA 1
ATOM 2310 C C . ASP A 1 312 ? 18.509 -8.117 1.377 1.00 93.06 312 ASP A C 1
ATOM 2312 O O . ASP A 1 312 ? 19.336 -8.844 0.833 1.00 93.06 312 ASP A O 1
ATOM 2316 N N . GLN A 1 313 ? 17.434 -7.654 0.718 1.00 93.31 313 GLN A N 1
ATOM 2317 C CA . GLN A 1 313 ? 17.163 -8.021 -0.673 1.00 93.31 313 GLN A CA 1
ATOM 2318 C C . GLN A 1 313 ? 18.384 -7.727 -1.570 1.00 93.31 313 GLN A C 1
ATOM 2320 O O . GLN A 1 313 ? 18.776 -6.558 -1.691 1.00 93.31 313 GLN A O 1
ATOM 2325 N N . PRO A 1 314 ? 18.949 -8.749 -2.241 1.00 91.81 314 PRO A N 1
ATOM 2326 C CA . PRO A 1 314 ? 20.081 -8.555 -3.131 1.00 91.81 314 PRO A CA 1
ATOM 2327 C C . PRO A 1 314 ? 19.649 -7.870 -4.428 1.00 91.81 314 PRO A C 1
ATOM 2329 O O . PRO A 1 314 ? 18.498 -7.979 -4.866 1.00 91.81 314 PRO A O 1
ATOM 2332 N N . ALA A 1 315 ? 20.603 -7.211 -5.084 1.00 91.50 315 ALA A N 1
ATOM 2333 C CA . ALA A 1 315 ? 20.421 -6.793 -6.465 1.00 91.50 315 ALA A CA 1
ATOM 2334 C C . ALA A 1 315 ? 20.217 -8.026 -7.358 1.00 91.50 315 ALA A C 1
ATOM 2336 O O . ALA A 1 315 ? 20.863 -9.062 -7.179 1.00 91.50 315 ALA A O 1
ATOM 2337 N N . ALA A 1 316 ? 19.314 -7.915 -8.329 1.00 86.31 316 ALA A N 1
ATOM 2338 C CA . ALA A 1 316 ? 19.115 -8.950 -9.324 1.00 86.31 316 ALA A CA 1
ATOM 2339 C C . ALA A 1 316 ? 20.418 -9.153 -10.119 1.00 86.31 316 ALA A C 1
ATOM 2341 O O . ALA A 1 316 ? 21.066 -8.164 -10.480 1.00 86.31 316 ALA A O 1
ATOM 2342 N N . PRO A 1 317 ? 20.794 -10.406 -10.430 1.00 80.44 317 PRO A N 1
ATOM 2343 C CA . PRO A 1 317 ? 21.984 -10.668 -11.223 1.00 80.44 317 PRO A CA 1
ATOM 2344 C C . PRO A 1 317 ? 21.885 -9.937 -12.564 1.00 80.44 317 PRO A C 1
ATOM 2346 O O . PRO A 1 317 ? 20.829 -9.929 -13.211 1.00 80.44 317 PRO A O 1
ATOM 2349 N N . ALA A 1 318 ? 22.987 -9.307 -12.973 1.00 71.38 318 ALA A N 1
ATOM 2350 C CA . ALA A 1 318 ? 23.082 -8.702 -14.290 1.00 71.38 318 ALA A CA 1
ATOM 2351 C C . ALA A 1 318 ? 22.817 -9.789 -15.336 1.00 71.38 318 ALA A C 1
ATOM 2353 O O . ALA A 1 318 ? 23.431 -10.858 -15.306 1.00 71.38 318 ALA A O 1
ATOM 2354 N N . ARG A 1 319 ? 21.876 -9.532 -16.249 1.00 60.91 319 ARG A N 1
ATOM 2355 C CA . ARG A 1 319 ? 21.625 -10.449 -17.360 1.00 60.91 319 ARG A CA 1
ATOM 2356 C C . ARG A 1 319 ? 22.905 -10.499 -18.190 1.00 60.91 319 ARG A C 1
ATOM 2358 O O . ARG A 1 319 ? 23.338 -9.460 -18.685 1.00 60.91 319 ARG A O 1
ATOM 2365 N N . ARG A 1 320 ? 23.530 -11.675 -18.292 1.00 51.75 320 ARG A N 1
ATOM 2366 C CA . ARG A 1 320 ? 24.754 -11.832 -19.083 1.00 51.75 320 ARG A CA 1
ATOM 2367 C C . ARG A 1 320 ? 24.430 -11.484 -20.544 1.00 51.75 320 ARG A C 1
ATOM 2369 O O . ARG A 1 320 ? 23.456 -12.026 -21.075 1.00 51.75 320 ARG A O 1
ATOM 2376 N N . PRO A 1 321 ? 25.185 -10.587 -21.198 1.00 41.56 321 PRO A N 1
ATOM 2377 C CA . PRO A 1 321 ? 25.019 -10.360 -22.628 1.00 41.56 321 PRO A CA 1
ATOM 2378 C C . PRO A 1 321 ? 25.335 -11.673 -23.361 1.00 41.56 321 PRO A C 1
ATOM 2380 O O . PRO A 1 321 ? 26.441 -12.191 -23.244 1.00 41.56 321 PRO A O 1
ATOM 2383 N N . GLY A 1 322 ? 24.335 -12.252 -24.034 1.00 53.72 322 GLY A N 1
ATOM 2384 C CA . GLY A 1 322 ? 24.450 -13.536 -24.746 1.00 53.72 322 GLY A CA 1
ATOM 2385 C C . GLY A 1 322 ? 23.366 -14.567 -24.414 1.00 53.72 322 GLY A C 1
ATOM 2386 O O . GLY A 1 322 ? 23.177 -15.511 -25.173 1.00 53.72 322 GLY A O 1
ATOM 2387 N N . GLU A 1 323 ? 22.594 -14.376 -23.341 1.00 48.34 323 GLU A N 1
ATOM 2388 C CA . GLU A 1 323 ? 21.449 -15.243 -23.032 1.00 48.34 323 GLU A CA 1
ATOM 2389 C C . GLU A 1 323 ? 20.221 -14.806 -23.854 1.00 48.34 323 GLU A C 1
ATOM 2391 O O . GLU A 1 323 ? 19.275 -14.164 -23.365 1.00 48.34 323 GLU A O 1
ATOM 2396 N N . ALA A 1 324 ? 20.293 -15.088 -25.159 1.00 44.66 324 ALA A N 1
ATOM 2397 C CA . ALA A 1 324 ? 19.153 -15.041 -26.059 1.00 44.66 324 ALA A CA 1
ATOM 2398 C C . ALA A 1 324 ? 18.039 -15.918 -25.472 1.00 44.66 324 ALA A C 1
ATOM 2400 O O . ALA A 1 324 ? 18.289 -17.029 -25.004 1.00 44.66 324 ALA A O 1
ATOM 2401 N N . LEU A 1 325 ? 16.809 -15.400 -25.458 1.00 47.31 325 LEU A N 1
ATOM 2402 C CA . LEU A 1 325 ? 15.641 -16.207 -25.120 1.00 47.31 325 LEU A CA 1
ATOM 2403 C C . LEU A 1 325 ? 15.582 -17.347 -26.135 1.00 47.31 325 LEU A C 1
ATOM 2405 O O . LEU A 1 325 ? 15.281 -17.110 -27.301 1.00 47.31 325 LEU A O 1
ATOM 2409 N N . SER A 1 326 ? 15.909 -18.562 -25.698 1.00 43.59 326 SER A N 1
ATOM 2410 C CA . SER A 1 326 ? 15.677 -19.745 -26.515 1.00 43.59 326 SER A CA 1
ATOM 2411 C C . SER A 1 326 ? 14.184 -19.796 -26.835 1.00 43.59 326 SER A C 1
ATOM 2413 O O . SER A 1 326 ? 13.347 -19.630 -25.941 1.00 43.59 326 SER A O 1
ATOM 2415 N N . SER A 1 327 ? 13.859 -19.972 -28.114 1.00 44.59 327 SER A N 1
ATOM 2416 C CA . SER A 1 327 ? 12.527 -19.852 -28.723 1.00 44.59 327 SER A CA 1
ATOM 2417 C C . SER A 1 327 ? 11.454 -20.794 -28.145 1.00 44.59 327 SER A C 1
ATOM 2419 O O . SER A 1 327 ? 10.326 -20.802 -28.619 1.00 44.59 327 SER A O 1
ATOM 2421 N N . LEU A 1 328 ? 11.783 -21.570 -27.110 1.00 45.28 328 LEU A N 1
ATOM 2422 C CA . LEU A 1 328 ? 10.912 -22.524 -26.422 1.00 45.28 328 LEU A CA 1
ATOM 2423 C C . LEU A 1 328 ? 10.175 -21.948 -25.197 1.00 45.28 328 LEU A C 1
ATOM 2425 O O . LEU A 1 328 ? 9.372 -22.651 -24.598 1.00 45.28 328 LEU A O 1
ATOM 2429 N N . HIS A 1 329 ? 10.384 -20.678 -24.830 1.00 42.47 329 HIS A N 1
ATOM 2430 C CA . HIS A 1 329 ? 9.619 -20.000 -23.760 1.00 42.47 329 HIS A CA 1
ATOM 2431 C C . HIS A 1 329 ? 8.471 -19.110 -24.269 1.00 42.47 329 HIS A C 1
ATOM 2433 O O . HIS A 1 329 ? 8.001 -18.214 -23.559 1.00 42.47 329 HIS A O 1
ATOM 2439 N N . LEU A 1 330 ? 8.029 -19.337 -25.505 1.00 36.41 330 LEU A N 1
ATOM 2440 C CA . LEU A 1 330 ? 6.974 -18.567 -26.155 1.00 36.41 330 LEU A CA 1
ATOM 2441 C C . LEU A 1 330 ? 5.784 -19.468 -26.515 1.00 36.41 330 LEU A C 1
ATOM 2443 O O . LEU A 1 330 ? 5.405 -19.554 -27.675 1.00 36.41 330 LEU A O 1
ATOM 2447 N N . VAL A 1 331 ? 5.215 -20.134 -25.504 1.00 36.16 331 VAL A N 1
ATOM 2448 C CA . VAL A 1 331 ? 3.817 -20.603 -25.474 1.00 36.16 331 VAL A CA 1
ATOM 2449 C C . VAL A 1 331 ? 3.277 -20.381 -24.066 1.00 36.16 331 VAL A C 1
ATOM 2451 O O . VAL A 1 331 ? 4.007 -20.716 -23.105 1.00 36.16 331 VAL A O 1
#

Nearest PDB structures (foldseek):
  6bnj-assembly1_B  TM=4.602E-01  e=4.333E-01  Homo sapiens
  4qqz-assembly5_A  TM=3.338E-01  e=5.744E+00  Thermobifida fusca YX
  4qqx-assembly5_C  TM=2.962E-01  e=5.744E+00  Thermobifida fusca YX

Radius of gyration: 27.94 Å; Cα contacts (8 Å, |Δi|>4): 546; chains: 1; bounding box: 81×77×91 Å

Solvent-accessible surface area (backbone atoms only — not comparable to full-atom values): 19732 Å² total; per-residue (Å²): 140,89,84,84,88,82,84,76,83,80,78,83,76,83,77,84,75,81,78,82,73,95,64,91,78,81,83,80,82,80,92,86,79,85,89,78,84,80,81,94,80,79,92,79,92,77,97,65,91,70,78,78,81,72,88,75,82,73,79,76,80,74,80,53,80,57,62,68,51,38,37,59,22,44,43,46,31,55,60,38,65,49,73,48,80,50,86,45,69,43,77,34,64,68,58,13,51,55,46,9,57,76,57,77,69,47,88,43,85,35,72,43,63,52,51,78,44,63,28,32,37,33,42,33,34,45,51,38,83,86,37,64,88,43,49,65,49,52,53,53,51,51,51,40,56,59,70,52,63,29,39,62,43,78,43,70,37,19,40,40,74,34,97,87,59,41,61,20,30,23,78,34,78,47,72,85,82,31,74,74,37,64,45,67,76,76,53,45,90,65,28,32,44,38,38,40,36,40,40,71,39,66,40,69,41,35,42,53,13,40,47,36,24,50,50,31,62,39,36,75,46,16,40,47,36,35,39,28,77,58,62,74,90,52,36,74,74,30,65,53,44,61,47,75,33,30,39,26,66,28,71,61,81,86,22,60,40,35,51,41,74,52,61,66,97,83,65,65,75,94,47,92,83,49,42,62,31,44,46,32,54,85,44,40,68,53,42,24,53,50,21,18,47,71,25,70,74,50,65,77,57,41,81,44,37,28,26,77,22,26,79,78,44,63,53,58,77,77,78,64,93,81,76,68,80,63,85,83,78,77,125

Foldseek 3Di:
DDDDDDDDDDDDDDDDDDPDDPDDDDDDDDPDDDDDDDDDDDDDDDDDPPPPPDPDDDPDDQPFPPLVLQLVLQLLLQLFFFLFDAPDKDWPPVVQVVVCVVVVNRRDTDIDGDRGQLAEEEEEEELFPVCPVCVRVSVSVQVSVVVSSSHVYYHYWYWDQDPVRATWIFNDSDCVVTPTHDLCVVADQSQRYAYEYEDLQAGSCLLQLNVLLSVLRRLQRYAYAYAHADDPVCQCVHSQRKFKFKWAQADDSSRNSAIDGDDDPPRDDPDPSKGWHFYAYSDSVRSSQVSCRSSVNDDRIGITITGIGHNCGHRHDDDPPPPDPDPVVPD

pLDDT: mean 77.65, std 21.16, range [32.81, 98.19]

Sequence (331 aa):
DPDPDARREETPAPEDGERISLHPVPGRTRPGDPDTAPDPTGVRSGADARAAVLPLGVPAAPVLPAPLELTRALRPLQRYRPVSAPLRQVLDESATAERSARAGGVVMPVFRGVRRGDAVVQCVMDASSSMLVWDRLFEELQQIFARIGAFRDVQIRYLHPGPDGGCTVSRSPDPTAAPLHSADRLSDPTGRRVTVVVSDCAGPLWRTGHAHRLLHQLARLAPVAVLQPLPQRMWNRTRLPVTFGSLTRGEGPAGATLLKVSGDAGTGPAHPGALAVPVLPPVADALAAWARLLSGTGAASVPGAVGWVRADQPAAPARRPGEALSSLHLV

Mean predicted aligned error: 14.11 Å